Protein AF-A0A6P7ZW65-F1 (afdb_monomer)

Solvent-accessible surface area (backbone atoms only — not comparable to full-atom values): 20436 Å² total; per-residue (Å²): 135,86,79,82,81,79,52,67,65,55,48,27,69,74,35,83,58,34,38,74,46,79,40,79,46,73,38,92,88,74,75,49,75,44,83,46,79,42,34,23,35,68,86,75,72,41,84,48,83,91,75,96,72,72,63,60,74,48,54,60,62,76,51,64,71,73,56,64,74,59,41,75,77,44,86,80,69,74,84,70,70,77,78,60,57,50,77,42,80,48,49,22,87,58,23,39,65,54,50,45,54,40,24,74,45,68,18,17,37,34,31,53,42,56,47,35,81,44,57,66,59,35,49,51,45,47,55,44,16,62,75,54,74,28,51,60,34,70,44,62,37,65,70,40,24,69,67,49,43,53,49,43,52,41,60,70,38,97,59,64,22,52,61,59,46,39,38,43,37,39,45,31,32,11,72,49,77,55,69,77,52,38,74,48,37,71,27,48,40,60,66,50,45,27,55,56,48,39,45,48,28,60,59,70,73,40,75,66,50,39,34,31,38,26,48,70,43,42,88,48,68,74,43,41,74,68,77,40,42,37,35,38,39,42,40,35,33,32,85,86,61,25,37,36,40,38,43,38,29,39,81,35,92,65,38,40,40,51,33,42,38,43,35,23,81,62,36,72,52,72,47,70,54,87,56,96,81,75,75,85,84,92,70,97,69,75,76,94,66,66,46,37,46,64,69,76,37,45,65,8,48,50,44,44,52,52,48,48,55,38,27,64,67,70,74,46,75,57,89,62,46,72,62,60,53,53,35,23,52,52,53,27,49,43,37,48,51,7,40,76,69,71,42,72,38,55,59,80,78,49,84,69,78,75,74,79,85,69,80,81,80,126

Organism: NCBI:txid1415580

Mean predicted aligned error: 10.99 Å

Structure (mmCIF, N/CA/C/O backbone):
data_AF-A0A6P7ZW65-F1
#
_entry.id   AF-A0A6P7ZW65-F1
#
loop_
_atom_site.group_PDB
_atom_site.id
_atom_site.type_symbol
_atom_site.label_atom_id
_atom_site.label_alt_id
_atom_site.label_comp_id
_atom_site.label_asym_id
_atom_site.label_entity_id
_atom_site.label_seq_id
_atom_site.pdbx_PDB_ins_code
_atom_site.Cartn_x
_atom_site.Cartn_y
_atom_site.Cartn_z
_atom_site.occupancy
_atom_site.B_iso_or_equiv
_atom_site.auth_seq_id
_atom_site.auth_comp_id
_atom_site.auth_asym_id
_atom_site.auth_atom_id
_atom_site.pdbx_PDB_model_num
ATOM 1 N N . MET A 1 1 ? 11.661 13.055 34.107 1.00 33.34 1 MET A N 1
ATOM 2 C CA . MET A 1 1 ? 11.351 14.348 33.448 1.00 33.34 1 MET A CA 1
ATOM 3 C C . MET A 1 1 ? 9.975 14.267 32.800 1.00 33.34 1 MET A C 1
ATOM 5 O O . MET A 1 1 ? 9.772 13.428 31.933 1.00 33.34 1 MET A O 1
ATOM 9 N N . GLY A 1 2 ? 9.004 15.061 33.257 1.00 38.88 2 GLY A N 1
ATOM 10 C CA . GLY A 1 2 ? 7.642 15.023 32.715 1.00 38.88 2 GLY A CA 1
ATOM 11 C C . GLY A 1 2 ? 7.584 15.620 31.307 1.00 38.88 2 GLY A C 1
ATOM 12 O O . GLY A 1 2 ? 7.896 16.795 31.131 1.00 38.88 2 GLY A O 1
ATOM 13 N N . ARG A 1 3 ? 7.183 14.832 30.299 1.00 41.31 3 ARG A N 1
ATOM 14 C CA . ARG A 1 3 ? 6.909 15.351 28.948 1.00 41.31 3 ARG A CA 1
ATOM 15 C C . ARG A 1 3 ? 5.819 16.428 29.032 1.00 41.31 3 ARG A C 1
ATOM 17 O O . ARG A 1 3 ? 4.722 16.170 29.530 1.00 41.31 3 ARG A O 1
ATOM 24 N N . LYS A 1 4 ? 6.119 17.635 28.541 1.00 47.34 4 LYS A N 1
ATOM 25 C CA . LYS A 1 4 ? 5.161 18.744 28.410 1.00 47.34 4 LYS A CA 1
ATOM 26 C C . LYS A 1 4 ? 3.976 18.259 27.556 1.00 47.34 4 LYS A C 1
ATOM 28 O O . LYS A 1 4 ? 4.180 17.762 26.450 1.00 47.34 4 LYS A O 1
ATOM 33 N N . LYS A 1 5 ? 2.744 18.336 28.074 1.00 55.28 5 LYS A N 1
ATOM 34 C CA . LYS A 1 5 ? 1.538 17.944 27.320 1.00 55.28 5 LYS A CA 1
ATOM 35 C C . LYS A 1 5 ? 1.289 18.963 26.205 1.00 55.28 5 LYS A C 1
ATOM 37 O O . LYS A 1 5 ? 1.094 20.133 26.519 1.00 55.28 5 LYS A O 1
ATOM 42 N N . LYS A 1 6 ? 1.266 18.504 24.949 1.00 58.69 6 LYS A N 1
ATOM 43 C CA . LYS A 1 6 ? 0.924 19.324 23.776 1.00 58.69 6 LYS A CA 1
ATOM 44 C C . LYS A 1 6 ? -0.523 19.840 23.853 1.00 58.69 6 LYS A C 1
ATOM 46 O O . LYS A 1 6 ? -1.422 19.106 24.278 1.00 58.69 6 LYS A O 1
ATOM 51 N N . THR A 1 7 ? -0.735 21.101 23.482 1.00 70.75 7 THR A N 1
ATOM 52 C CA . THR A 1 7 ? -2.047 21.757 23.345 1.00 70.75 7 THR A CA 1
ATOM 53 C C . THR A 1 7 ? -2.737 21.363 22.029 1.00 70.75 7 THR A C 1
ATOM 55 O O . THR A 1 7 ? -2.111 20.773 21.153 1.00 70.75 7 THR A O 1
ATOM 58 N N . LEU A 1 8 ? -4.031 21.678 21.859 1.00 62.66 8 LEU A N 1
ATOM 59 C CA . LEU A 1 8 ? -4.714 21.472 20.568 1.00 62.66 8 LEU A CA 1
ATOM 60 C C . LEU A 1 8 ? -4.072 22.302 19.447 1.00 62.66 8 LEU A C 1
ATOM 62 O O . LEU A 1 8 ? -3.967 21.824 18.323 1.00 62.66 8 LEU A O 1
ATOM 66 N N . HIS A 1 9 ? -3.598 23.507 19.766 1.00 70.06 9 HIS A N 1
ATOM 67 C CA . HIS A 1 9 ? -2.878 24.356 18.823 1.00 70.06 9 HIS A CA 1
ATOM 68 C C . HIS A 1 9 ? -1.504 23.782 18.463 1.00 70.06 9 HIS A C 1
ATOM 70 O O . HIS A 1 9 ? -1.133 23.834 17.298 1.00 70.06 9 HIS A O 1
ATOM 76 N N . ASP A 1 10 ? -0.802 23.148 19.409 1.00 65.81 10 ASP A N 1
ATOM 77 C CA . ASP A 1 10 ? 0.462 22.453 19.119 1.00 65.81 10 ASP A CA 1
ATOM 78 C C . ASP A 1 10 ? 0.234 21.304 18.123 1.00 65.81 10 ASP A C 1
ATOM 80 O O . ASP A 1 10 ? 1.053 21.083 17.237 1.00 65.81 10 ASP A O 1
ATOM 84 N N . TYR A 1 11 ? -0.891 20.588 18.246 1.00 62.81 11 TYR A N 1
ATOM 85 C CA . TYR A 1 11 ? -1.276 19.545 17.293 1.00 62.81 11 TYR A CA 1
ATOM 86 C C . TYR A 1 11 ? -1.718 20.117 15.939 1.00 62.81 11 TYR A C 1
ATOM 88 O O . TYR A 1 11 ? -1.337 19.573 14.912 1.00 62.81 11 TYR A O 1
ATOM 96 N N . ALA A 1 12 ? -2.478 21.214 15.907 1.00 60.22 12 ALA A N 1
ATOM 97 C CA . ALA A 1 12 ? -2.849 21.878 14.652 1.00 60.22 12 ALA A CA 1
ATOM 98 C C . ALA A 1 12 ? -1.645 22.501 13.918 1.00 60.22 12 ALA A C 1
ATOM 100 O O . ALA A 1 12 ? -1.674 22.641 12.701 1.00 60.22 12 ALA A O 1
ATOM 101 N N . ALA A 1 13 ? -0.590 22.875 14.647 1.00 64.50 13 ALA A N 1
ATOM 102 C CA . ALA A 1 13 ? 0.662 23.356 1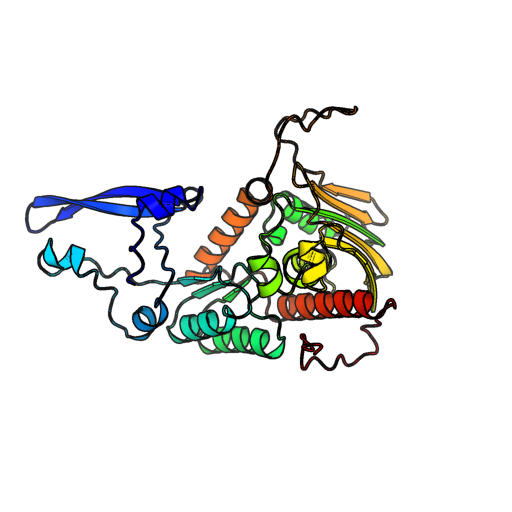4.068 1.00 64.50 13 ALA A CA 1
ATOM 103 C C . ALA A 1 13 ? 1.557 22.212 13.560 1.00 64.50 13 ALA A C 1
ATOM 105 O O . ALA A 1 13 ? 2.273 22.385 12.581 1.00 64.50 13 ALA A O 1
ATOM 106 N N . GLU A 1 14 ? 1.528 21.050 14.222 1.00 56.56 14 GLU A N 1
ATOM 107 C CA . GLU A 1 14 ? 2.299 19.859 13.832 1.00 56.56 14 GLU A CA 1
ATOM 108 C C . GLU A 1 14 ? 1.680 19.116 12.640 1.00 56.56 14 GLU A C 1
ATOM 110 O O . GLU A 1 14 ? 2.407 18.550 11.830 1.00 56.56 14 GLU A O 1
ATOM 115 N N . PHE A 1 15 ? 0.350 19.121 12.530 1.00 56.12 15 PHE A N 1
ATOM 116 C CA . PHE A 1 15 ? -0.391 18.431 11.479 1.00 56.12 15 PHE A CA 1
ATOM 117 C C . PHE A 1 15 ? -1.168 19.451 10.647 1.00 56.12 15 PHE A C 1
ATOM 119 O O . PHE A 1 15 ? -2.200 19.963 11.084 1.00 56.12 15 PHE A O 1
ATOM 126 N N . THR A 1 16 ? -0.686 19.729 9.434 1.00 60.16 16 THR A N 1
ATOM 127 C CA . THR A 1 16 ? -1.236 20.746 8.518 1.00 60.16 16 THR A CA 1
ATOM 128 C C . THR A 1 16 ? -2.714 20.537 8.189 1.00 60.16 16 THR A C 1
ATOM 130 O O . THR A 1 16 ? -3.432 21.517 7.976 1.00 60.16 16 THR A O 1
ATOM 133 N N . ASP A 1 17 ? -3.202 19.297 8.227 1.00 57.69 17 ASP A N 1
ATOM 134 C CA . ASP A 1 17 ? -4.605 18.942 7.983 1.00 57.69 17 ASP A CA 1
ATOM 135 C C . ASP A 1 17 ? -5.526 19.152 9.191 1.00 57.69 17 ASP A C 1
ATOM 137 O O . ASP A 1 17 ? -6.735 18.934 9.091 1.00 57.69 17 ASP A O 1
ATOM 141 N N . LEU A 1 18 ? -4.995 19.576 10.341 1.00 65.12 18 LEU A N 1
ATOM 142 C CA . LEU A 1 18 ? -5.766 19.794 11.560 1.00 65.12 18 LEU A CA 1
ATOM 143 C C . LEU A 1 18 ? -5.982 21.291 11.822 1.00 65.12 18 LEU A C 1
ATOM 145 O O . LEU A 1 18 ? -5.115 22.131 11.600 1.00 65.12 18 LEU A O 1
ATOM 149 N N . ALA A 1 19 ? -7.171 21.645 12.301 1.00 75.00 19 ALA A N 1
ATOM 150 C CA . ALA A 1 19 ? -7.536 22.999 12.707 1.00 75.00 19 ALA A CA 1
ATOM 151 C C . ALA A 1 19 ? -8.231 22.975 14.065 1.00 75.00 19 ALA A C 1
ATOM 153 O O . ALA A 1 19 ? -8.945 22.032 14.387 1.00 75.00 19 ALA A O 1
ATOM 154 N N . VAL A 1 20 ? -8.072 24.025 14.864 1.00 73.19 20 VAL A N 1
ATOM 155 C CA . VAL A 1 20 ? -8.864 24.194 16.088 1.00 73.19 20 VAL A CA 1
ATOM 156 C C . VAL A 1 20 ? -10.118 24.990 15.733 1.00 73.19 20 VAL A C 1
ATOM 158 O O . VAL A 1 20 ? -10.006 26.138 15.311 1.00 73.19 20 VAL A O 1
ATOM 161 N N . LYS A 1 21 ? -11.310 24.402 15.901 1.00 75.56 21 LYS A N 1
ATOM 162 C CA . LYS A 1 21 ? -12.584 25.138 15.830 1.00 75.56 21 LYS A CA 1
ATOM 163 C C . LYS A 1 21 ? -13.101 25.402 17.245 1.00 75.56 21 LYS A C 1
ATOM 165 O O . LYS A 1 21 ? -13.001 24.549 18.131 1.00 75.56 21 LYS A O 1
ATOM 170 N N . ARG A 1 22 ? -13.655 26.599 17.443 1.00 73.81 22 ARG A N 1
ATOM 171 C CA . ARG A 1 22 ? -14.338 27.019 18.671 1.00 73.81 22 ARG A CA 1
ATOM 172 C C . ARG A 1 22 ? -15.831 26.776 18.521 1.00 73.81 22 ARG A C 1
ATOM 174 O O . ARG A 1 22 ? -16.428 27.220 17.546 1.00 73.81 22 ARG A O 1
ATOM 181 N N . HIS A 1 23 ? -16.418 26.098 19.495 1.00 67.50 23 HIS A N 1
ATOM 182 C CA . HIS A 1 23 ? -17.858 25.899 19.592 1.00 67.50 23 HIS A CA 1
ATOM 183 C C . HIS A 1 23 ? -18.397 26.688 20.766 1.00 67.50 23 HIS A C 1
ATOM 185 O O . HIS A 1 23 ? -17.859 26.583 21.868 1.00 67.50 23 HIS A O 1
ATOM 191 N N . LEU A 1 24 ? -19.468 27.434 20.520 1.00 68.69 24 LEU A N 1
ATOM 192 C CA . LEU A 1 24 ? -20.301 28.000 21.567 1.00 68.69 24 LEU A CA 1
ATOM 193 C C . LEU A 1 24 ? -21.307 26.926 21.971 1.00 68.69 24 LEU A C 1
ATOM 195 O O . LEU A 1 24 ? -22.054 26.421 21.134 1.00 68.69 24 LEU A O 1
ATOM 199 N N . ILE A 1 25 ? -21.265 26.524 23.235 1.00 63.16 25 ILE A N 1
ATOM 200 C CA . ILE A 1 25 ? -22.231 25.601 23.819 1.00 63.16 25 ILE A CA 1
ATOM 201 C C . ILE A 1 25 ? -23.113 26.424 24.749 1.00 63.16 25 ILE A C 1
ATOM 203 O O . ILE A 1 25 ? -22.635 26.929 25.764 1.00 63.16 25 ILE A O 1
ATOM 207 N N . GLU A 1 26 ? -24.385 26.562 24.382 1.00 59.53 26 GLU A N 1
ATOM 208 C CA . GLU A 1 26 ? -25.413 27.149 25.240 1.00 59.53 26 GLU A CA 1
ATOM 209 C C . GLU A 1 26 ? -25.919 26.101 26.231 1.00 59.53 26 GLU A C 1
ATOM 211 O O . GLU A 1 26 ? -26.408 25.027 25.855 1.00 59.53 26 GLU A O 1
ATOM 216 N N . HIS A 1 27 ? -25.801 26.411 27.519 1.00 57.12 27 HIS A N 1
ATOM 217 C CA . HIS A 1 27 ? -26.286 25.549 28.589 1.00 57.12 27 HIS A CA 1
ATOM 218 C C . HIS A 1 27 ? -27.766 25.831 28.819 1.00 57.12 27 HIS A C 1
ATOM 220 O O . HIS A 1 27 ? -28.128 26.825 29.443 1.00 57.12 27 HIS A O 1
ATOM 226 N N . LYS A 1 28 ? -28.632 24.934 28.329 1.00 47.62 28 LYS A N 1
ATOM 227 C CA . LYS A 1 28 ? -30.102 25.065 28.405 1.00 47.62 28 LYS A CA 1
ATOM 228 C C . LYS A 1 28 ? -30.659 25.318 29.815 1.00 47.62 28 LYS A C 1
ATOM 230 O O . LYS A 1 28 ? -31.771 25.813 29.927 1.00 47.62 28 LYS A O 1
ATOM 235 N N . GLU A 1 29 ? -29.920 24.961 30.865 1.00 49.31 29 GLU A N 1
ATOM 236 C CA . GLU A 1 29 ? -30.354 25.097 32.263 1.00 49.31 29 GLU A CA 1
ATOM 237 C C . GLU A 1 29 ? -29.864 26.389 32.943 1.00 49.31 29 GLU A C 1
ATOM 239 O O . GLU A 1 29 ? -30.518 26.852 33.871 1.00 49.31 29 GLU A O 1
ATOM 244 N N . SER A 1 30 ? -28.751 26.991 32.497 1.00 59.97 30 SER A N 1
ATOM 245 C CA . SER A 1 30 ? -28.179 28.207 33.112 1.00 59.97 30 SER A CA 1
ATOM 246 C C . SER A 1 30 ? -28.214 29.444 32.212 1.00 59.97 30 SER A C 1
ATOM 248 O O . SER A 1 30 ? -27.972 30.546 32.693 1.00 59.97 30 SER A O 1
ATOM 250 N N . GLY A 1 31 ? -28.479 29.285 30.911 1.00 60.06 31 GLY A N 1
ATOM 251 C CA . GLY A 1 31 ? -28.389 30.367 29.924 1.00 60.06 31 GLY A CA 1
ATOM 252 C C . GLY A 1 31 ? -26.955 30.839 29.645 1.00 60.06 31 GLY A C 1
ATOM 253 O O . GLY A 1 31 ? -26.748 31.718 28.812 1.00 60.06 31 GLY A O 1
ATOM 254 N N . GLU A 1 32 ? -25.949 30.260 30.307 1.00 56.44 32 GLU A N 1
ATOM 255 C CA . GLU A 1 32 ? -24.547 30.592 30.073 1.00 56.44 32 GLU A CA 1
ATOM 256 C C . GLU A 1 32 ? -24.051 29.975 28.765 1.00 56.44 32 GLU A C 1
ATOM 258 O O . GLU A 1 32 ? -24.420 28.861 28.384 1.00 56.44 32 GLU A O 1
ATOM 263 N N . THR A 1 33 ? -23.166 30.697 28.082 1.00 54.78 33 THR A N 1
ATOM 264 C CA . THR A 1 33 ? -22.505 30.223 26.865 1.00 54.78 33 THR A CA 1
ATOM 265 C C . THR A 1 33 ? -21.046 29.927 27.175 1.00 54.78 33 THR A C 1
ATOM 267 O O . THR A 1 33 ? -20.333 30.796 27.676 1.00 54.78 33 THR A O 1
ATOM 270 N N . SER A 1 34 ? -20.572 28.719 26.864 1.00 56.84 34 SER A N 1
ATOM 271 C CA . SER A 1 34 ? -19.158 28.373 27.022 1.00 56.84 34 SER A CA 1
ATOM 272 C C . SER A 1 34 ? -18.473 28.066 25.699 1.00 56.84 34 SER A C 1
ATOM 274 O O . SER A 1 34 ? -19.073 27.530 24.769 1.00 56.84 34 SER A O 1
ATOM 276 N N . VAL A 1 35 ? -17.189 28.423 25.611 1.00 64.19 35 VAL A N 1
ATOM 277 C CA . VAL A 1 35 ? -16.361 28.164 24.430 1.00 64.19 35 VAL A CA 1
ATOM 278 C C . VAL A 1 35 ? -15.599 26.860 24.630 1.00 64.19 35 VAL A C 1
ATOM 280 O O . VAL A 1 35 ? -14.774 26.741 25.537 1.00 64.19 35 VAL A O 1
ATOM 283 N N . VAL A 1 36 ? -15.843 25.883 23.759 1.00 65.00 36 VAL A N 1
ATOM 284 C CA . VAL A 1 36 ? -15.085 24.630 23.710 1.00 65.00 36 VAL A CA 1
ATOM 285 C C . VAL A 1 36 ? -14.291 24.568 22.416 1.00 65.00 36 VAL A C 1
ATOM 287 O O . VAL A 1 36 ? -14.843 24.604 21.320 1.00 65.00 36 VAL A O 1
ATOM 290 N N . GLU A 1 37 ? -12.977 24.429 22.545 1.00 63.94 37 GLU A N 1
ATOM 291 C CA . GLU A 1 37 ? -12.088 24.176 21.417 1.00 63.94 37 GLU A CA 1
ATOM 292 C C . GLU A 1 37 ? -12.009 22.679 21.126 1.00 63.94 37 GLU A C 1
ATOM 294 O O . GLU A 1 37 ? -11.807 21.850 22.020 1.00 63.94 37 GLU A O 1
ATOM 299 N N . THR A 1 38 ? -12.178 22.326 19.858 1.00 63.84 38 THR A N 1
ATOM 300 C CA . THR A 1 38 ? -12.042 20.958 19.365 1.00 63.84 38 THR A CA 1
ATOM 301 C C . THR A 1 38 ? -11.136 20.969 18.143 1.00 63.84 38 THR A C 1
ATOM 303 O O . THR A 1 38 ? -11.173 21.898 17.338 1.00 63.84 38 THR A O 1
ATOM 306 N N . LEU A 1 39 ? -10.270 19.963 18.034 1.00 67.38 39 LEU A N 1
ATOM 307 C CA . LEU A 1 39 ? -9.456 19.769 16.841 1.00 67.38 39 LEU A CA 1
ATOM 308 C C . LEU A 1 39 ? -10.355 19.204 15.743 1.00 67.38 39 LEU A C 1
ATOM 310 O O . LEU A 1 39 ? -11.180 18.349 16.032 1.00 67.38 39 LEU A O 1
ATOM 314 N N . TYR A 1 40 ? -10.186 19.634 14.509 1.00 67.50 40 TYR A N 1
ATOM 315 C CA . TYR A 1 40 ? -10.925 19.167 13.347 1.00 67.50 40 TYR A CA 1
ATOM 316 C C . TYR A 1 40 ? -9.955 18.781 12.255 1.00 67.50 40 TYR A C 1
ATOM 318 O O . TYR A 1 40 ? -8.975 19.488 12.044 1.00 67.50 40 TYR A O 1
ATOM 326 N N . CYS A 1 41 ? -10.261 17.720 11.520 1.00 61.97 41 CYS A N 1
ATOM 327 C CA . CYS A 1 41 ? -9.649 17.533 10.212 1.00 61.97 41 CYS A CA 1
ATOM 328 C C . CYS A 1 41 ? -10.277 18.535 9.235 1.00 61.97 41 CYS A C 1
ATOM 330 O O . CYS A 1 41 ? -11.498 18.554 9.060 1.00 61.97 41 CYS A O 1
ATOM 332 N N . LYS A 1 42 ? -9.448 19.383 8.619 1.00 66.06 42 LYS A N 1
ATOM 333 C CA . LYS A 1 42 ? -9.859 20.413 7.654 1.00 66.06 42 LYS A CA 1
ATOM 334 C C . LYS A 1 42 ? -10.596 19.803 6.461 1.00 66.06 42 LYS A C 1
ATOM 336 O O . LYS A 1 42 ? -11.584 20.365 6.010 1.00 66.06 42 LYS A O 1
ATOM 341 N N . SER A 1 43 ? -10.157 18.632 6.006 1.00 50.78 43 SER A N 1
ATOM 342 C CA . SER A 1 43 ? -10.654 17.991 4.783 1.00 50.78 43 SER A CA 1
ATOM 343 C C . SER A 1 43 ? -12.025 17.330 4.931 1.00 50.78 43 SER A C 1
ATOM 345 O O . SER A 1 43 ? -12.738 17.171 3.943 1.00 50.78 43 SER A O 1
ATOM 347 N N . CYS A 1 44 ? -12.400 16.899 6.137 1.00 50.19 44 CYS A N 1
ATOM 348 C CA . CYS A 1 44 ? -13.664 16.188 6.371 1.00 50.19 44 CYS A CA 1
ATOM 349 C C . CYS A 1 44 ? -14.573 16.860 7.406 1.00 50.19 44 CYS A C 1
ATOM 351 O O . CYS A 1 44 ? -15.658 16.352 7.672 1.00 50.19 44 CYS A O 1
ATOM 353 N N . GLU A 1 45 ? -14.127 17.972 7.994 1.00 63.94 45 GLU A N 1
ATOM 354 C CA . GLU A 1 45 ? -14.837 18.746 9.013 1.00 63.94 45 GLU A CA 1
ATOM 355 C C . GLU A 1 45 ? -15.299 17.941 10.233 1.00 63.94 45 GLU A C 1
ATOM 357 O O . GLU A 1 45 ? -16.255 18.313 10.915 1.00 63.94 45 GLU A O 1
ATOM 362 N N . LEU A 1 46 ? -14.588 16.863 10.566 1.00 62.03 46 LEU A N 1
ATOM 363 C CA . LEU A 1 46 ? -14.914 16.045 11.728 1.00 62.03 46 LEU A CA 1
ATOM 364 C C . LEU A 1 46 ? -14.035 16.353 12.936 1.00 62.03 46 LEU A C 1
ATOM 366 O O . LEU A 1 46 ? -12.828 16.564 12.776 1.00 62.03 46 LEU A O 1
ATOM 370 N N . PRO A 1 47 ? -14.618 16.321 14.148 1.00 61.69 47 PRO A N 1
ATOM 371 C CA . PRO A 1 47 ? -13.873 16.523 15.374 1.00 61.69 47 PRO A CA 1
ATOM 372 C C . PRO A 1 47 ? -12.907 15.354 15.606 1.00 61.69 47 PRO A C 1
ATOM 374 O O . PRO A 1 47 ? -13.296 14.186 15.603 1.00 61.69 47 PRO A O 1
ATOM 377 N N . MET A 1 48 ? -11.642 15.673 15.850 1.00 61.31 48 MET A N 1
ATOM 378 C CA . MET A 1 48 ? -10.550 14.743 16.104 1.00 61.31 48 MET A CA 1
ATOM 379 C C . MET A 1 48 ? -9.929 14.976 17.485 1.00 61.31 48 MET A C 1
ATOM 381 O O . MET A 1 48 ? -9.989 16.059 18.070 1.00 61.31 48 MET A O 1
ATOM 385 N N . ARG A 1 49 ? -9.282 13.942 18.025 1.00 62.56 49 ARG A N 1
ATOM 386 C CA . ARG A 1 49 ? -8.394 14.064 19.186 1.00 62.56 49 ARG A CA 1
ATOM 387 C C . ARG A 1 49 ? -7.122 13.275 18.932 1.00 62.56 49 ARG A C 1
ATOM 389 O O . ARG A 1 49 ? -7.183 12.065 18.761 1.00 62.56 49 ARG A O 1
ATOM 396 N N . VAL A 1 50 ? -5.982 13.960 18.980 1.00 57.62 50 VAL A N 1
ATOM 397 C CA . VAL A 1 50 ? -4.654 13.347 18.862 1.00 57.62 50 VAL A CA 1
ATOM 398 C C . VAL A 1 50 ? -4.141 12.988 20.258 1.00 57.62 50 VAL A C 1
ATOM 400 O O . VAL A 1 50 ? -4.186 13.799 21.187 1.00 57.62 50 VAL A O 1
ATOM 403 N N . ARG A 1 51 ? -3.670 11.753 20.434 1.00 60.25 51 ARG A N 1
ATOM 404 C CA . ARG A 1 51 ? -3.100 11.236 21.686 1.00 60.25 51 ARG A CA 1
ATOM 405 C C . ARG A 1 51 ? -1.875 10.394 21.338 1.00 60.25 51 ARG A C 1
ATOM 407 O O . ARG A 1 51 ? -1.985 9.504 20.510 1.00 60.25 51 ARG A O 1
ATOM 414 N N . ARG A 1 52 ? -0.733 10.672 21.980 1.00 52.38 52 ARG A N 1
ATOM 415 C CA . ARG A 1 52 ? 0.487 9.854 21.844 1.00 52.38 52 ARG A CA 1
ATOM 416 C C . ARG A 1 52 ? 0.513 8.647 22.798 1.00 52.38 52 ARG A C 1
ATOM 418 O O . ARG A 1 52 ? 1.091 7.636 22.436 1.00 52.38 52 ARG A O 1
ATOM 425 N N . ASP A 1 53 ? -0.171 8.717 23.953 1.00 44.22 53 ASP A N 1
ATOM 426 C CA . ASP A 1 53 ? -0.094 7.681 24.999 1.00 44.22 53 ASP A CA 1
ATOM 427 C C . ASP A 1 53 ? -1.486 7.348 25.612 1.00 44.22 53 ASP A C 1
ATOM 429 O O . ASP A 1 53 ? -2.294 8.253 25.855 1.00 44.22 53 ASP A O 1
ATOM 433 N N . ARG A 1 54 ? -1.727 6.060 25.934 1.00 49.09 54 ARG A N 1
ATOM 434 C CA . ARG A 1 54 ? -2.825 5.505 26.777 1.00 49.09 54 ARG A CA 1
ATOM 435 C C . ARG A 1 54 ? -4.277 5.659 26.292 1.00 49.09 54 ARG A C 1
ATOM 437 O O . ARG A 1 54 ? -5.199 5.815 27.101 1.00 49.09 54 ARG A O 1
ATOM 444 N N . ILE A 1 55 ? -4.509 5.585 24.983 1.00 53.25 55 ILE A N 1
ATOM 445 C CA . ILE A 1 55 ? -5.871 5.556 24.420 1.00 53.25 55 ILE A CA 1
ATOM 446 C C . ILE A 1 55 ? -6.647 4.323 24.928 1.00 53.25 55 ILE A C 1
ATOM 448 O O . ILE A 1 55 ? -7.804 4.445 25.322 1.00 53.25 55 ILE A O 1
ATOM 452 N N . LEU A 1 56 ? -5.996 3.162 25.000 1.00 45.84 56 LEU A N 1
ATOM 453 C CA . LEU A 1 56 ? -6.652 1.865 25.199 1.00 45.84 56 LEU A CA 1
ATOM 454 C C . LEU A 1 56 ? -7.148 1.644 26.641 1.00 45.84 56 LEU A C 1
ATOM 456 O O . LEU A 1 56 ? -8.294 1.239 26.819 1.00 45.84 56 LEU A O 1
ATOM 460 N N . GLU A 1 57 ? -6.389 2.076 27.663 1.00 45.31 57 GLU A N 1
ATOM 461 C CA . GLU A 1 57 ? -6.857 2.128 29.069 1.00 45.31 57 GLU A CA 1
ATOM 462 C C . GLU A 1 57 ? -8.173 2.924 29.211 1.00 45.31 57 GLU A C 1
ATOM 464 O O . GLU A 1 57 ? -9.025 2.613 30.046 1.00 45.31 57 GLU A O 1
ATOM 469 N N . HIS A 1 58 ? -8.363 3.957 28.382 1.00 48.31 58 HIS A N 1
ATOM 470 C CA . HIS A 1 58 ? -9.571 4.781 28.393 1.00 48.31 58 HIS A CA 1
ATOM 471 C C . HIS A 1 58 ? -10.705 4.173 27.556 1.00 48.31 58 HIS A C 1
ATOM 473 O O . HIS A 1 58 ? -11.860 4.274 27.967 1.00 48.31 58 HIS A O 1
ATOM 479 N N . LEU A 1 59 ? -10.399 3.534 26.419 1.00 45.62 59 LEU A N 1
ATOM 480 C CA . LEU A 1 59 ? -11.398 2.925 25.532 1.00 45.62 59 LEU A CA 1
ATOM 481 C C . LEU A 1 59 ? -11.999 1.628 26.098 1.00 45.62 59 LEU A C 1
ATOM 483 O O . LEU A 1 59 ? -13.207 1.439 25.974 1.00 45.62 59 LEU A O 1
ATOM 487 N N . ALA A 1 60 ? -11.193 0.781 26.749 1.00 39.03 60 ALA A N 1
ATOM 488 C CA . ALA A 1 60 ? -11.621 -0.515 27.289 1.00 39.03 60 ALA A CA 1
ATOM 489 C C . ALA A 1 60 ? -12.446 -0.402 28.584 1.00 39.03 60 ALA A C 1
ATOM 491 O O . ALA A 1 60 ? -13.247 -1.272 28.907 1.00 39.03 60 ALA A O 1
ATOM 492 N N . SER A 1 61 ? -12.286 0.686 29.343 1.00 42.47 61 SER A N 1
ATOM 493 C CA . SER A 1 61 ? -12.867 0.793 30.688 1.00 42.47 61 SER A CA 1
ATOM 494 C C . SER A 1 61 ? -14.391 0.983 30.738 1.00 42.47 61 SER A C 1
ATOM 496 O O . SER A 1 61 ? -14.941 1.073 31.836 1.00 42.47 61 SER A O 1
ATOM 498 N N . GLY A 1 62 ? -15.079 1.179 29.602 1.00 39.72 62 GLY A N 1
ATOM 499 C CA . GLY A 1 62 ? -16.490 1.607 29.571 1.00 39.72 62 GLY A CA 1
ATOM 500 C C . GLY A 1 62 ? -16.747 2.962 30.260 1.00 39.72 62 GLY A C 1
ATOM 501 O O . GLY A 1 62 ? -17.852 3.511 30.214 1.00 39.72 62 GLY A O 1
ATOM 502 N N . ARG A 1 63 ? -15.717 3.567 30.871 1.00 36.75 63 ARG A N 1
ATOM 503 C CA . ARG A 1 63 ? -15.719 4.920 31.407 1.00 36.75 63 ARG A CA 1
ATOM 504 C C . ARG A 1 63 ? -15.552 5.838 30.210 1.00 36.75 63 ARG A C 1
ATOM 506 O O . ARG A 1 63 ? -14.467 6.329 29.924 1.00 36.75 63 ARG A O 1
ATOM 513 N N . HIS A 1 64 ? -16.655 6.054 29.501 1.00 38.78 64 HIS A N 1
ATOM 514 C CA . HIS A 1 64 ? -17.149 7.398 29.248 1.00 38.78 64 H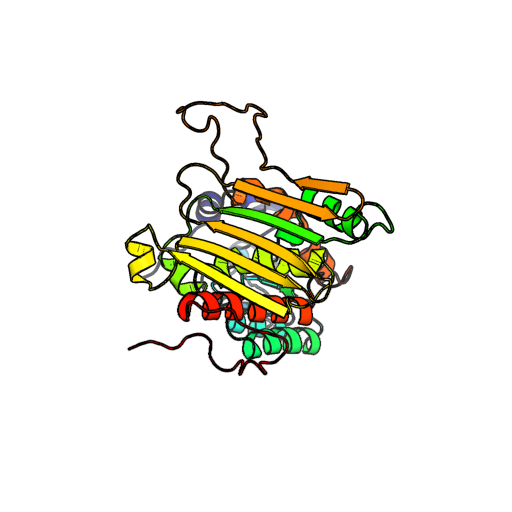IS A CA 1
ATOM 515 C C . HIS A 1 64 ? -16.058 8.457 29.412 1.00 38.78 64 HIS A C 1
ATOM 517 O O . HIS A 1 64 ? -15.709 8.791 30.546 1.00 38.78 64 HIS A O 1
ATOM 523 N N . TYR A 1 65 ? -15.482 8.921 28.301 1.00 38.59 65 TYR A N 1
ATOM 524 C CA . TYR A 1 65 ? -14.351 9.845 28.304 1.00 38.59 65 TYR A CA 1
ATOM 525 C C . TYR A 1 65 ? -14.708 11.116 29.102 1.00 38.59 65 TYR A C 1
ATOM 527 O O . TYR A 1 65 ? -15.294 12.068 28.592 1.00 38.59 65 TYR A O 1
ATOM 535 N N . ARG A 1 66 ? -14.382 11.116 30.400 1.00 39.31 66 ARG A N 1
ATOM 536 C CA . ARG A 1 66 ? -14.666 12.194 31.352 1.00 39.31 66 ARG A CA 1
ATOM 537 C C . ARG A 1 66 ? -13.509 13.179 31.298 1.00 39.31 66 ARG A C 1
ATOM 539 O O . ARG A 1 66 ? -12.492 13.005 31.968 1.00 39.31 66 ARG A O 1
ATOM 546 N N . ASN A 1 67 ? -13.647 14.236 30.504 1.00 37.53 67 ASN A N 1
ATOM 547 C CA . ASN A 1 67 ? -12.694 15.340 30.541 1.00 37.53 67 ASN A CA 1
ATOM 548 C C . ASN A 1 67 ? -12.827 16.088 31.883 1.00 37.53 67 ASN A C 1
ATOM 550 O O . ASN A 1 67 ? -13.627 17.010 32.009 1.00 37.53 67 ASN A O 1
ATOM 554 N N . ARG A 1 68 ? -12.034 15.709 32.896 1.00 37.03 68 ARG A N 1
ATOM 555 C CA . ARG A 1 68 ? -12.053 16.339 34.234 1.00 37.03 68 ARG A CA 1
ATOM 556 C C . ARG A 1 68 ? -11.828 17.860 34.212 1.00 37.03 68 ARG A C 1
ATOM 558 O O . ARG A 1 68 ? -12.252 18.519 35.153 1.00 37.03 68 ARG A O 1
ATOM 565 N N . ARG A 1 69 ? -11.197 18.424 33.169 1.00 38.03 69 ARG A N 1
ATOM 566 C CA . ARG A 1 69 ? -11.035 19.885 33.021 1.00 38.03 69 ARG A CA 1
ATOM 567 C C . ARG A 1 69 ? -12.300 20.587 32.516 1.00 38.03 69 ARG A C 1
ATOM 569 O O . ARG A 1 69 ? -12.513 21.718 32.916 1.00 38.03 69 ARG A O 1
ATOM 576 N N . LEU A 1 70 ? -13.136 19.920 31.715 1.00 37.53 70 LEU A N 1
ATOM 577 C CA . LEU A 1 70 ? -14.468 20.429 31.345 1.00 37.53 70 LEU A CA 1
ATOM 578 C C . LEU A 1 70 ? -15.479 20.214 32.480 1.00 37.53 70 LEU A C 1
ATOM 580 O O . LEU A 1 70 ? -16.296 21.079 32.742 1.00 37.53 70 LEU A O 1
ATOM 584 N N . ILE A 1 71 ? -15.373 19.103 33.217 1.00 38.25 71 ILE A N 1
ATOM 585 C CA . ILE A 1 71 ? -16.263 18.795 34.351 1.00 38.25 71 ILE A CA 1
ATOM 586 C C . ILE A 1 71 ? -16.061 19.773 35.516 1.00 38.25 71 ILE A C 1
ATOM 588 O O . ILE A 1 71 ? -17.034 20.173 36.144 1.00 38.25 71 ILE A O 1
ATOM 592 N N . LYS A 1 72 ? -14.812 20.175 35.803 1.00 38.81 72 LYS A N 1
ATOM 593 C CA . LYS A 1 72 ? -14.521 21.141 36.875 1.00 38.81 72 LYS A CA 1
ATOM 594 C C . LYS A 1 72 ? -15.029 22.558 36.585 1.00 38.81 72 LYS A C 1
ATOM 596 O O . LYS A 1 72 ? -15.174 23.314 37.533 1.00 38.81 72 LYS A O 1
ATOM 601 N N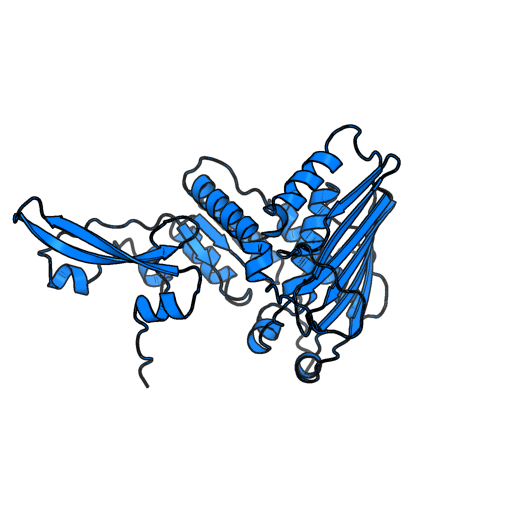 . SER A 1 73 ? -15.292 22.904 35.325 1.00 41.28 73 SER A N 1
ATOM 602 C CA . SER A 1 73 ? -15.866 24.198 34.940 1.00 41.28 73 SER A CA 1
ATOM 603 C C . SER A 1 73 ? -17.366 24.148 34.620 1.00 41.28 73 SER A C 1
ATOM 605 O O . SER A 1 73 ? -17.958 25.205 34.484 1.00 41.28 73 SER A O 1
ATOM 607 N N . HIS A 1 74 ? -17.984 22.961 34.502 1.00 39.62 74 HIS A N 1
ATOM 608 C CA . HIS A 1 74 ? -19.348 22.803 33.962 1.00 39.62 74 HIS A CA 1
ATOM 609 C C . HIS A 1 74 ? -20.204 21.770 34.709 1.00 39.62 74 HIS A C 1
ATOM 611 O O . HIS A 1 74 ? -20.736 20.853 34.084 1.00 39.62 74 HIS A O 1
ATOM 617 N N . GLY A 1 75 ? -20.315 21.871 36.038 1.00 38.88 75 GLY A N 1
ATOM 618 C CA . GLY A 1 75 ? -21.443 21.286 36.785 1.00 38.88 75 GLY A CA 1
ATOM 619 C C . GLY A 1 75 ? -21.941 19.910 36.306 1.00 38.88 75 GLY A C 1
ATOM 620 O O . GLY A 1 75 ? -23.103 19.744 35.966 1.00 38.88 75 GLY A O 1
ATOM 621 N N . GLY A 1 76 ? -21.061 18.910 36.223 1.00 37.72 76 GLY A N 1
ATOM 622 C CA . GLY A 1 76 ? -21.461 17.499 36.196 1.00 37.72 76 GLY A CA 1
ATOM 623 C C . GLY A 1 76 ? -22.078 16.887 34.925 1.00 37.72 76 GLY A C 1
ATOM 624 O O . GLY A 1 76 ? -22.210 15.663 34.915 1.00 37.72 76 GLY A O 1
ATOM 625 N N . ARG A 1 77 ? -22.408 17.609 33.842 1.00 46.28 77 ARG A N 1
ATOM 626 C CA . ARG A 1 77 ? -23.036 16.977 32.651 1.00 46.28 77 ARG A CA 1
ATOM 627 C C . ARG A 1 77 ? -22.513 17.503 31.308 1.00 46.28 77 ARG A C 1
ATOM 629 O O . ARG A 1 77 ? -23.154 18.288 30.627 1.00 46.28 77 ARG A O 1
ATOM 636 N N . THR A 1 78 ? -21.355 17.002 30.875 1.00 42.06 78 THR A N 1
ATOM 637 C CA . THR A 1 78 ? -20.923 17.095 29.464 1.00 42.06 78 THR A CA 1
ATOM 638 C C . THR A 1 78 ? -21.503 15.906 28.684 1.00 42.06 78 THR A C 1
ATOM 640 O O . THR A 1 7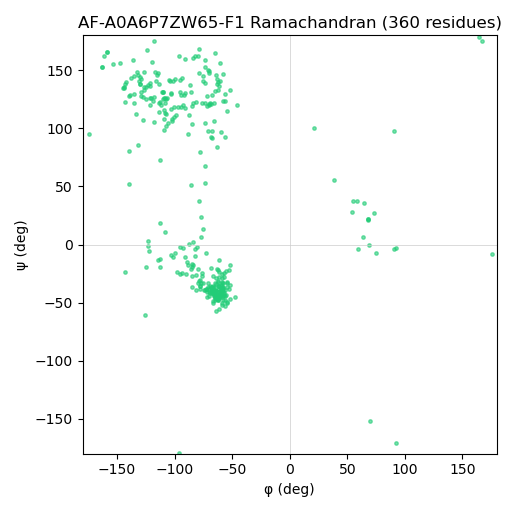8 ? -21.434 14.790 29.213 1.00 42.06 78 THR A O 1
ATOM 643 N N . PRO A 1 79 ? -22.029 16.069 27.450 1.00 40.09 79 PRO A N 1
ATOM 644 C CA . PRO A 1 79 ? -22.450 14.934 26.639 1.00 40.09 79 PRO A CA 1
ATOM 645 C C . PRO A 1 79 ? -21.280 13.972 26.459 1.00 40.09 79 PRO A C 1
ATOM 647 O O . PRO A 1 79 ? -20.149 14.348 26.134 1.00 40.09 79 PRO A O 1
ATOM 650 N N . LEU A 1 80 ? -21.561 12.709 26.734 1.00 43.69 80 LEU A N 1
ATOM 651 C CA . LEU A 1 80 ? -20.610 11.630 26.614 1.00 43.69 80 LEU A CA 1
ATOM 652 C C . LEU A 1 80 ? -20.345 11.374 25.135 1.00 43.69 80 LEU A C 1
ATOM 654 O O . LEU A 1 80 ? -21.112 10.694 24.464 1.00 43.69 80 LEU A O 1
ATOM 658 N N . LEU A 1 81 ? -19.256 11.943 24.621 1.00 49.88 81 LEU A N 1
ATOM 659 C CA . LEU A 1 81 ? -18.781 11.640 23.276 1.00 49.88 81 LEU A CA 1
ATOM 660 C C . LEU A 1 81 ? -18.295 10.185 23.253 1.00 49.88 81 LEU A C 1
ATOM 662 O O . LEU A 1 81 ? -17.184 9.874 23.690 1.00 49.88 81 LEU A O 1
ATOM 666 N N . LEU A 1 82 ? -19.165 9.292 22.787 1.00 66.19 82 LEU A N 1
ATOM 667 C CA . LEU A 1 82 ? -18.838 7.903 22.501 1.00 66.19 82 LEU A CA 1
ATOM 668 C C . LEU A 1 82 ? -17.938 7.864 21.264 1.00 66.19 82 LEU A C 1
ATOM 670 O O . LEU A 1 82 ? -18.309 8.328 20.190 1.00 66.19 82 LEU A O 1
ATOM 674 N N . VAL A 1 83 ? -16.732 7.324 21.425 1.00 75.31 83 VAL A N 1
ATOM 675 C CA . VAL A 1 83 ? -15.823 7.071 20.302 1.00 75.31 83 VAL A CA 1
ATOM 676 C C . VAL A 1 83 ? -16.322 5.832 19.562 1.00 75.31 83 VAL A C 1
ATOM 678 O O . VAL A 1 83 ? -16.428 4.767 20.179 1.00 75.31 83 VAL A O 1
ATOM 681 N N . SER A 1 84 ? -16.624 5.975 18.269 1.00 82.62 84 SER A N 1
ATOM 682 C CA . SER A 1 84 ? -17.094 4.877 17.405 1.00 82.62 84 SER A CA 1
ATOM 683 C C . SER A 1 84 ? -15.966 4.179 16.643 1.00 82.62 84 SER A C 1
ATOM 685 O O . SER A 1 84 ? -16.097 3.008 16.296 1.00 82.62 84 SER A O 1
ATOM 687 N N . GLY A 1 85 ? -14.850 4.871 16.411 1.00 88.56 85 GLY A N 1
ATOM 688 C CA . GLY A 1 85 ? -13.695 4.303 15.729 1.00 88.56 85 GLY A CA 1
ATOM 689 C C . GLY A 1 85 ? -12.397 5.048 16.016 1.00 88.56 85 GLY A C 1
ATOM 690 O O . GLY A 1 85 ? -12.415 6.155 16.561 1.00 88.56 85 GLY A O 1
ATOM 691 N N . VAL A 1 86 ? -11.280 4.416 15.671 1.00 87.06 86 VAL A N 1
ATOM 692 C CA . VAL A 1 86 ? -9.919 4.927 15.859 1.00 87.06 86 VAL A CA 1
ATOM 693 C C . VAL A 1 86 ? -9.146 4.895 14.545 1.00 87.06 86 VAL A C 1
ATOM 695 O O . VAL A 1 86 ? -9.371 4.023 13.710 1.00 87.06 86 VAL A O 1
ATOM 698 N N . VAL A 1 87 ? -8.231 5.848 14.381 1.00 89.56 87 VAL A N 1
ATOM 699 C CA . VAL A 1 87 ? -7.245 5.851 13.295 1.00 89.56 87 VAL A CA 1
ATOM 700 C C . VAL A 1 87 ? -5.882 5.573 13.909 1.00 89.56 87 VAL A C 1
ATOM 702 O O . VAL A 1 87 ? -5.483 6.261 14.852 1.00 89.56 87 VAL A O 1
ATOM 705 N N . ILE A 1 88 ? -5.195 4.559 13.400 1.00 86.75 88 ILE A N 1
ATOM 706 C CA . ILE A 1 88 ? -3.892 4.108 13.872 1.00 86.75 88 ILE A CA 1
ATOM 707 C C . ILE A 1 88 ? -2.861 4.490 12.814 1.00 86.75 88 ILE A C 1
ATOM 709 O O . ILE A 1 88 ? -2.870 3.964 11.706 1.00 86.75 88 ILE A O 1
ATOM 713 N N . CYS A 1 89 ? -1.981 5.419 13.181 1.00 84.50 89 CYS A N 1
ATOM 714 C CA . CYS A 1 89 ? -0.843 5.874 12.371 1.00 84.50 89 CYS A CA 1
ATOM 715 C C . CYS A 1 89 ? 0.493 5.466 13.018 1.00 84.50 89 CYS A C 1
ATOM 717 O O . CYS A 1 89 ? 1.529 6.082 12.775 1.00 84.50 89 CYS A O 1
ATOM 719 N N . SER A 1 90 ? 0.449 4.492 13.931 1.00 82.12 90 SER A N 1
ATOM 720 C CA . SER A 1 90 ? 1.641 3.919 14.552 1.00 82.12 90 SER A CA 1
ATOM 721 C C . SER A 1 90 ? 2.373 3.023 13.548 1.00 82.12 90 SER A C 1
ATOM 723 O O . SER A 1 90 ? 1.722 2.455 12.672 1.00 82.12 90 SER A O 1
ATOM 725 N N . PRO A 1 91 ? 3.700 2.852 13.675 1.00 79.81 91 PRO A N 1
ATOM 726 C CA . PRO A 1 91 ? 4.434 1.898 12.852 1.00 79.81 91 PRO A CA 1
ATOM 727 C C . PRO A 1 91 ? 3.938 0.453 13.062 1.00 79.81 91 PRO A C 1
ATOM 729 O O . PRO A 1 91 ? 3.437 0.155 14.153 1.00 79.81 91 PRO A O 1
ATOM 732 N N . PRO A 1 92 ? 4.138 -0.448 12.080 1.00 82.62 92 PRO A N 1
ATOM 733 C CA . PRO A 1 92 ? 3.662 -1.834 12.129 1.00 82.62 92 PRO A CA 1
ATOM 734 C C . PRO A 1 92 ? 4.061 -2.600 13.398 1.00 82.62 92 PRO A C 1
ATOM 736 O O . PRO A 1 92 ? 3.254 -3.356 13.922 1.00 82.62 92 PRO A O 1
ATOM 739 N N . GLU A 1 93 ? 5.254 -2.338 13.953 1.00 76.50 93 GLU A N 1
ATOM 740 C CA . GLU A 1 93 ? 5.754 -2.960 15.198 1.00 76.50 93 GLU A CA 1
ATOM 741 C C . GLU A 1 93 ? 4.842 -2.760 16.422 1.00 76.50 93 GLU A C 1
ATOM 743 O O . GLU A 1 93 ? 4.912 -3.527 17.373 1.00 76.50 93 GLU A O 1
ATOM 748 N N . ALA A 1 94 ? 4.019 -1.707 16.422 1.00 78.50 94 ALA A N 1
ATOM 749 C CA . ALA A 1 94 ? 3.099 -1.384 17.510 1.00 78.50 94 ALA A CA 1
ATOM 750 C C . ALA A 1 94 ? 1.638 -1.315 17.044 1.00 78.50 94 ALA A C 1
ATOM 752 O O . ALA A 1 94 ? 0.746 -1.073 17.856 1.00 78.50 94 ALA A O 1
ATOM 753 N N . ALA A 1 95 ? 1.378 -1.438 15.741 1.00 84.88 95 ALA A N 1
ATOM 754 C CA . ALA A 1 95 ? 0.048 -1.242 15.185 1.00 84.88 95 ALA A CA 1
ATOM 755 C C . ALA A 1 95 ? -0.885 -2.399 15.555 1.00 84.88 95 ALA A C 1
ATOM 757 O O . ALA A 1 95 ? -1.995 -2.129 16.009 1.00 84.88 95 ALA A O 1
ATOM 758 N N . SER A 1 96 ? -0.430 -3.648 15.432 1.00 87.44 96 SER A N 1
ATOM 759 C CA . SER A 1 96 ? -1.228 -4.857 15.685 1.00 87.44 96 SER A CA 1
ATOM 760 C C . SER A 1 96 ? -1.859 -4.872 17.076 1.00 87.44 96 SER A C 1
ATOM 762 O O . SER A 1 96 ? -3.073 -5.025 17.196 1.00 87.44 96 SER A O 1
ATOM 764 N N . ASP A 1 97 ? -1.073 -4.619 18.122 1.00 83.44 97 ASP A N 1
ATOM 765 C CA . ASP A 1 97 ? -1.567 -4.579 19.501 1.00 83.44 97 ASP A CA 1
ATOM 766 C C . ASP A 1 97 ? -2.643 -3.499 19.676 1.00 83.44 97 ASP A C 1
ATOM 768 O O . ASP A 1 97 ? -3.698 -3.733 20.269 1.00 83.44 97 ASP A O 1
ATOM 772 N N . ILE A 1 98 ? -2.420 -2.314 19.094 1.00 84.00 98 ILE A N 1
ATOM 773 C CA . ILE A 1 98 ? -3.377 -1.204 19.163 1.00 84.00 98 ILE A CA 1
ATOM 774 C C . ILE A 1 98 ? -4.656 -1.531 18.381 1.00 84.00 98 ILE A C 1
ATOM 776 O O . ILE A 1 98 ? -5.748 -1.170 18.828 1.00 84.00 98 ILE A O 1
ATOM 780 N N . VAL A 1 99 ? -4.535 -2.200 17.229 1.00 88.12 99 VAL A N 1
ATOM 781 C CA . VAL A 1 99 ? -5.662 -2.661 16.407 1.00 88.12 99 VAL A CA 1
ATOM 782 C C . VAL A 1 99 ? -6.502 -3.652 17.206 1.00 88.12 99 VAL A C 1
ATOM 784 O O . VAL A 1 99 ? -7.694 -3.411 17.401 1.00 88.12 99 VAL A O 1
ATOM 787 N N . LEU A 1 100 ? -5.884 -4.720 17.715 1.00 85.44 100 LEU A N 1
ATOM 788 C CA . LEU A 1 100 ? -6.555 -5.768 18.485 1.00 85.44 100 LEU A CA 1
ATOM 789 C C . LEU A 1 100 ? -7.278 -5.183 19.700 1.00 85.44 100 LEU A C 1
ATOM 791 O O . LEU A 1 100 ? -8.464 -5.442 19.907 1.00 85.44 100 LEU A O 1
ATOM 795 N N . ASP A 1 101 ? -6.607 -4.332 20.473 1.00 81.94 101 ASP A N 1
ATOM 796 C CA . ASP A 1 101 ? -7.206 -3.714 21.654 1.00 81.94 101 ASP A CA 1
ATOM 797 C C . ASP A 1 101 ? -8.364 -2.766 21.305 1.00 81.94 101 ASP A C 1
ATOM 799 O O . ASP A 1 101 ? -9.369 -2.708 22.023 1.00 81.94 101 ASP A O 1
ATOM 803 N N . ALA A 1 102 ? -8.273 -2.027 20.196 1.00 83.62 102 ALA A N 1
ATOM 804 C CA . ALA A 1 102 ? -9.359 -1.165 19.739 1.00 83.62 102 ALA A CA 1
ATOM 805 C 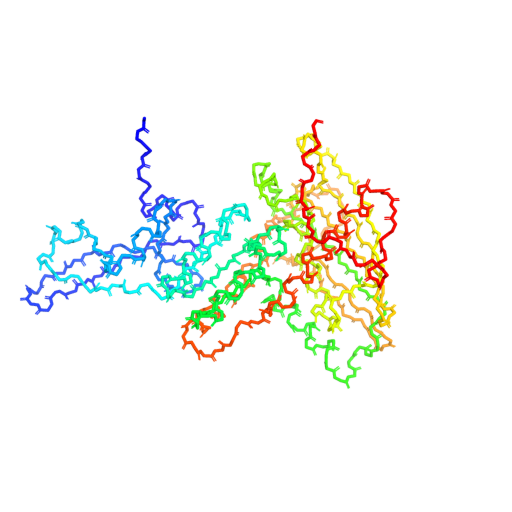C . ALA A 1 102 ? -10.589 -1.969 19.285 1.00 83.62 102 ALA A C 1
ATOM 807 O O . ALA A 1 102 ? -11.718 -1.607 19.640 1.00 83.62 102 ALA A O 1
ATOM 808 N N . LEU A 1 103 ? -10.376 -3.067 18.556 1.00 88.12 103 LEU A N 1
ATOM 809 C CA . LEU A 1 103 ? -11.437 -3.978 18.121 1.00 88.12 103 LEU A CA 1
ATOM 810 C C . LEU A 1 103 ? -12.125 -4.628 19.328 1.00 88.12 103 LEU A C 1
ATOM 812 O O . LEU A 1 103 ? -13.352 -4.559 19.437 1.00 88.12 103 LEU A O 1
ATOM 816 N N . ARG A 1 104 ? -11.348 -5.125 20.302 1.00 85.25 104 ARG A N 1
ATOM 817 C CA . ARG A 1 104 ? -11.840 -5.677 21.583 1.00 85.25 104 ARG A CA 1
ATOM 818 C C . ARG A 1 104 ? -12.643 -4.671 22.398 1.00 85.25 104 ARG A C 1
ATOM 820 O O . ARG A 1 104 ? -13.611 -5.036 23.060 1.00 85.25 104 ARG A O 1
ATOM 827 N N . ALA A 1 105 ? -12.287 -3.390 22.317 1.00 82.31 105 ALA A N 1
ATOM 828 C CA . ALA A 1 105 ? -13.052 -2.294 22.912 1.00 82.31 105 ALA A CA 1
ATOM 829 C C . ALA A 1 105 ? -14.314 -1.907 22.102 1.00 82.31 105 ALA A C 1
ATOM 831 O O . ALA A 1 105 ? -14.975 -0.905 22.406 1.00 82.31 105 ALA A O 1
ATOM 832 N N . GLY A 1 106 ? -14.654 -2.666 21.057 1.00 86.56 106 GLY A N 1
ATOM 833 C CA . GLY A 1 106 ? -15.839 -2.481 20.227 1.00 86.56 106 GLY A CA 1
ATOM 834 C C . GLY A 1 106 ? -15.755 -1.277 19.288 1.00 86.56 106 GLY A C 1
ATOM 835 O O . GLY A 1 106 ? -16.795 -0.682 18.972 1.00 86.56 106 GLY A O 1
ATOM 836 N N . LYS A 1 107 ? -14.547 -0.873 18.879 1.00 87.25 107 LYS A N 1
ATOM 837 C CA . LYS A 1 107 ? -14.300 0.281 18.000 1.00 87.25 107 LYS A CA 1
ATOM 838 C C . LYS A 1 107 ? -13.962 -0.190 16.591 1.00 87.25 107 LYS A C 1
ATOM 840 O O . LYS A 1 107 ? -13.233 -1.157 16.434 1.00 87.25 107 LYS A O 1
ATOM 845 N N . GLY A 1 108 ? -14.470 0.508 15.575 1.00 94.31 108 GLY A N 1
ATOM 846 C CA . GLY A 1 108 ? -13.958 0.332 14.215 1.00 94.31 108 GLY A CA 1
ATOM 847 C C . GLY A 1 108 ? -12.552 0.919 14.085 1.00 94.31 108 GLY A C 1
ATOM 848 O O . GLY A 1 108 ? -12.218 1.884 14.778 1.00 94.31 108 GLY A O 1
ATOM 849 N N . VAL A 1 109 ? -11.734 0.365 13.202 1.00 95.38 109 VAL A N 1
ATOM 850 C CA . VAL A 1 109 ? -10.323 0.733 13.063 1.00 95.38 109 VAL A CA 1
ATOM 851 C C . VAL A 1 109 ? -10.010 1.110 11.619 1.00 95.38 109 VAL A C 1
ATOM 853 O O . VAL A 1 109 ? -10.387 0.397 10.696 1.00 95.38 109 VAL A O 1
ATOM 856 N N . LEU A 1 110 ? -9.311 2.227 11.430 1.00 97.00 110 LEU A N 1
ATOM 857 C CA . LEU A 1 110 ? -8.549 2.530 10.220 1.00 97.00 110 LEU A CA 1
ATOM 858 C C . LEU A 1 110 ? -7.069 2.432 10.580 1.00 97.00 110 LEU A C 1
ATOM 860 O O . LEU A 1 110 ? -6.601 3.215 11.404 1.00 97.00 110 LEU A O 1
ATOM 864 N N . CYS A 1 111 ? -6.341 1.496 9.985 1.00 94.00 111 CYS A N 1
ATOM 865 C CA . CYS A 1 111 ? -4.891 1.417 10.119 1.00 94.00 111 CYS A CA 1
ATOM 866 C C . CYS A 1 111 ? -4.254 2.012 8.865 1.00 94.00 111 CYS A C 1
ATOM 868 O O . CYS A 1 111 ? -4.389 1.447 7.784 1.00 94.00 111 CYS A O 1
ATOM 870 N N . ASP A 1 112 ? -3.631 3.181 9.007 1.00 85.56 112 ASP A N 1
ATOM 871 C CA . ASP A 1 112 ? -3.024 3.935 7.903 1.00 85.56 112 ASP A CA 1
ATOM 872 C C . ASP A 1 112 ? -1.804 3.216 7.311 1.00 85.56 112 ASP A C 1
ATOM 874 O O . ASP A 1 112 ? -1.596 3.194 6.102 1.00 85.56 112 ASP A O 1
ATOM 878 N N . GLN A 1 113 ? -1.025 2.596 8.190 1.00 79.81 113 GLN A N 1
ATOM 879 C CA . GLN A 1 113 ? 0.139 1.788 7.849 1.00 79.81 113 GLN A CA 1
ATOM 880 C C . GLN A 1 113 ? -0.246 0.301 7.792 1.00 79.81 113 GLN A C 1
ATOM 882 O O . GLN A 1 113 ? -1.400 -0.069 8.032 1.00 79.81 113 GLN A O 1
ATOM 887 N N . LEU A 1 114 ? 0.722 -0.574 7.511 1.00 87.19 114 LEU A N 1
ATOM 888 C CA . LEU A 1 114 ? 0.513 -2.016 7.649 1.00 87.19 114 LEU A CA 1
ATOM 889 C C . LEU A 1 114 ? 0.168 -2.386 9.102 1.00 87.19 114 LEU A C 1
ATOM 891 O O . LEU A 1 114 ? 0.744 -1.847 10.046 1.00 87.19 114 LEU A O 1
ATOM 895 N N . LEU A 1 115 ? -0.763 -3.333 9.262 1.00 88.31 115 LEU A N 1
ATOM 896 C CA . LEU A 1 115 ? -1.183 -3.882 10.560 1.00 88.31 115 LEU A CA 1
ATOM 897 C C . LEU A 1 115 ? -0.016 -4.533 11.306 1.00 88.31 115 LEU A C 1
ATOM 899 O O . LEU A 1 115 ? 0.113 -4.395 12.516 1.00 88.31 115 LEU A O 1
ATOM 903 N N . SER A 1 116 ? 0.805 -5.262 10.558 1.00 87.81 116 SER A N 1
ATOM 904 C CA . SER A 1 116 ? 2.009 -5.946 11.001 1.00 87.81 116 SER A CA 1
ATOM 905 C C . SER A 1 116 ? 2.865 -6.249 9.768 1.00 87.81 116 SER A C 1
ATOM 907 O O . SER A 1 116 ? 2.360 -6.227 8.643 1.00 87.81 116 SER A O 1
ATOM 909 N N . LEU A 1 117 ? 4.147 -6.534 9.987 1.00 85.19 117 LEU A N 1
ATOM 910 C CA . LEU A 1 117 ? 5.022 -7.146 8.979 1.00 85.19 117 LEU A CA 1
ATOM 911 C C . LEU A 1 117 ? 4.904 -8.678 8.980 1.00 85.19 117 LEU A C 1
ATOM 913 O O . LEU A 1 117 ? 5.301 -9.333 8.024 1.00 85.19 117 LEU A O 1
ATOM 917 N N . ASP A 1 118 ? 4.341 -9.242 10.048 1.00 87.25 118 ASP A N 1
ATOM 918 C CA . ASP A 1 118 ? 4.092 -10.668 10.192 1.00 87.25 118 ASP A CA 1
ATOM 919 C C . ASP A 1 118 ? 2.687 -11.030 9.691 1.00 87.25 118 ASP A C 1
ATOM 921 O O . ASP A 1 118 ? 1.684 -10.434 10.107 1.00 87.25 118 ASP A O 1
ATOM 925 N N . ARG A 1 119 ? 2.618 -12.032 8.808 1.00 88.25 119 ARG A N 1
ATOM 926 C CA . ARG A 1 119 ? 1.367 -12.472 8.179 1.00 88.25 119 ARG A CA 1
ATOM 927 C C . ARG A 1 119 ? 0.366 -12.978 9.209 1.00 88.25 119 ARG A C 1
ATOM 929 O O . ARG A 1 119 ? -0.796 -12.590 9.139 1.00 88.25 119 ARG A O 1
ATOM 936 N N . GLN A 1 120 ? 0.804 -13.815 10.148 1.00 91.12 120 GLN A N 1
ATOM 937 C CA . GLN A 1 120 ? -0.084 -14.431 11.140 1.00 91.12 120 GLN A CA 1
ATOM 938 C C . GLN A 1 120 ? -0.689 -13.373 12.068 1.00 91.12 120 GLN A C 1
ATOM 940 O O . GLN A 1 120 ? -1.879 -13.389 12.366 1.00 91.12 120 GLN A O 1
ATOM 945 N N . THR A 1 121 ? 0.113 -12.390 12.466 1.00 91.31 121 THR A N 1
ATOM 946 C CA . THR A 1 121 ? -0.320 -11.254 13.281 1.00 91.31 121 THR A CA 1
ATOM 947 C C . THR A 1 121 ? -1.304 -10.360 12.524 1.00 91.31 121 THR A C 1
ATOM 949 O O . THR A 1 121 ? -2.304 -9.917 13.094 1.00 91.31 121 THR A O 1
ATOM 952 N N . ALA A 1 122 ? -1.049 -10.087 11.240 1.00 93.44 122 ALA A N 1
ATOM 953 C CA . ALA A 1 122 ? -1.985 -9.347 10.396 1.00 93.44 122 ALA A CA 1
ATOM 954 C C . ALA A 1 122 ? -3.311 -10.106 10.224 1.00 93.44 122 ALA A C 1
ATOM 956 O O . ALA A 1 122 ? -4.377 -9.510 10.357 1.00 93.44 122 ALA A O 1
ATOM 957 N N . GLU A 1 123 ? -3.247 -11.416 9.990 1.00 95.50 123 GLU A N 1
ATOM 958 C CA . GLU A 1 123 ? -4.400 -12.314 9.907 1.00 95.50 123 GLU A CA 1
ATOM 959 C C . GLU A 1 123 ? -5.230 -12.293 11.196 1.00 95.50 123 GLU A C 1
ATOM 961 O O . GLU A 1 123 ? -6.434 -12.047 11.136 1.00 95.50 123 GLU A O 1
ATOM 966 N N . ALA A 1 124 ? -4.581 -12.403 12.357 1.00 95.50 124 ALA A N 1
ATOM 967 C CA . ALA A 1 124 ? -5.241 -12.329 13.657 1.00 95.50 124 ALA A CA 1
ATOM 968 C C . ALA A 1 124 ? -5.983 -10.998 13.878 1.00 95.50 124 ALA A C 1
ATOM 970 O O . ALA A 1 124 ? -7.018 -10.971 14.542 1.00 95.50 124 ALA A O 1
ATOM 971 N N . CYS A 1 125 ? -5.493 -9.885 13.316 1.00 96.06 125 CYS A N 1
ATOM 972 C CA . CYS A 1 125 ? -6.194 -8.600 13.382 1.00 96.06 125 CYS A CA 1
ATOM 973 C C . CYS A 1 125 ? -7.515 -8.615 12.600 1.00 96.06 125 CYS A C 1
ATOM 975 O O . CYS A 1 125 ? -8.500 -8.044 13.069 1.00 96.06 125 CYS A O 1
ATOM 977 N N . PHE A 1 126 ? -7.548 -9.255 11.427 1.00 97.62 126 PHE A N 1
ATOM 978 C CA . PHE A 1 126 ? -8.778 -9.413 10.647 1.00 97.62 126 PHE A CA 1
ATOM 979 C C . PHE A 1 126 ? -9.750 -10.382 11.318 1.00 97.62 126 PHE A C 1
ATOM 981 O O . PHE A 1 126 ? -10.923 -10.048 11.468 1.00 97.62 126 PHE A O 1
ATOM 988 N N . ASP A 1 127 ? -9.257 -11.521 11.807 1.00 97.75 127 ASP A N 1
ATOM 989 C CA . ASP A 1 127 ? -10.092 -12.498 12.514 1.00 97.75 127 ASP A CA 1
ATOM 990 C C . ASP A 1 127 ? -10.740 -11.881 13.758 1.00 97.75 127 ASP A C 1
ATOM 992 O O . ASP A 1 127 ? -11.918 -12.100 14.046 1.00 97.75 127 ASP A O 1
ATOM 996 N N . GLU A 1 128 ? -9.993 -11.045 14.482 1.00 96.88 128 GLU A N 1
ATOM 997 C CA . GLU A 1 128 ? -10.519 -10.310 15.627 1.00 96.88 128 GLU A CA 1
ATOM 998 C C . GLU A 1 128 ? -11.567 -9.266 15.220 1.00 96.88 128 GLU A C 1
ATOM 1000 O O . GLU A 1 128 ? -12.539 -9.051 15.952 1.00 96.88 128 GLU A O 1
ATOM 1005 N N . ALA A 1 129 ? -11.396 -8.620 14.064 1.00 97.69 129 ALA A N 1
ATOM 1006 C CA . ALA A 1 129 ? -12.350 -7.649 13.539 1.00 97.69 129 ALA A CA 1
ATOM 1007 C C . ALA A 1 129 ? -13.694 -8.317 13.220 1.00 97.69 129 ALA A C 1
ATOM 1009 O O . ALA A 1 129 ? -14.744 -7.843 13.676 1.00 97.69 129 ALA A O 1
ATOM 1010 N N . ASP A 1 130 ? -13.644 -9.468 12.549 1.00 97.25 130 ASP A N 1
ATOM 1011 C CA . ASP A 1 130 ? -14.808 -10.297 12.245 1.00 97.25 130 ASP A CA 1
ATOM 1012 C C . ASP A 1 130 ? -15.471 -10.808 13.528 1.00 97.25 130 ASP A C 1
ATOM 1014 O O . ASP A 1 130 ? -16.676 -10.626 13.727 1.00 97.25 130 ASP A O 1
ATOM 1018 N N . ARG A 1 131 ? -14.681 -11.342 14.469 1.00 97.81 131 ARG A N 1
ATOM 1019 C CA . ARG A 1 131 ? -15.170 -11.824 15.771 1.00 97.81 131 ARG A CA 1
ATOM 1020 C C . ARG A 1 131 ? -15.879 -10.732 16.575 1.00 97.81 131 ARG A C 1
ATOM 1022 O O . ARG A 1 131 ? -16.873 -11.004 17.250 1.00 97.81 131 ARG A O 1
ATOM 1029 N N . CYS A 1 132 ? -15.373 -9.500 16.536 1.00 94.75 132 CYS A N 1
ATOM 1030 C CA . CYS A 1 132 ? -15.964 -8.363 17.247 1.00 94.75 132 CYS A CA 1
ATOM 1031 C C . CYS A 1 132 ? -17.136 -7.714 16.491 1.00 94.75 132 CYS A C 1
ATOM 1033 O O . CYS A 1 132 ? -17.803 -6.835 17.050 1.00 94.75 132 CYS A O 1
ATOM 1035 N N . GLY A 1 133 ? -17.373 -8.088 15.227 1.00 96.25 133 GLY A N 1
ATOM 1036 C CA . GLY A 1 133 ? -18.321 -7.406 14.347 1.00 96.25 133 GLY A CA 1
ATOM 1037 C C . GLY A 1 133 ? -17.971 -5.926 14.165 1.00 96.25 133 GLY A C 1
ATOM 1038 O O . GLY A 1 133 ? -18.856 -5.061 14.191 1.00 96.25 133 GLY A O 1
ATOM 1039 N N . LYS A 1 134 ? -16.672 -5.605 14.080 1.00 96.00 134 LYS A N 1
ATOM 1040 C CA . LYS A 1 134 ? -16.168 -4.236 13.911 1.00 96.00 134 LYS A CA 1
ATOM 1041 C C . LYS A 1 134 ? -15.329 -4.132 12.649 1.00 96.00 134 LYS A C 1
ATOM 1043 O O . LYS A 1 134 ? -14.533 -5.018 12.384 1.00 96.00 134 LYS A O 1
ATOM 1048 N N . PRO A 1 135 ? -15.462 -3.040 11.880 1.00 97.19 135 PRO A N 1
ATOM 1049 C CA . PRO A 1 135 ? -14.709 -2.919 10.647 1.00 97.19 135 PRO A CA 1
ATOM 1050 C C . PRO A 1 135 ? -13.233 -2.630 10.914 1.00 97.19 135 PRO A C 1
ATOM 1052 O O . PRO A 1 135 ? -12.909 -1.768 11.737 1.00 97.19 135 PRO A O 1
ATOM 1055 N N . LEU A 1 136 ? -12.373 -3.285 10.138 1.00 97.81 136 LEU A N 1
ATOM 1056 C CA . LEU A 1 136 ? -10.957 -2.976 9.993 1.00 97.81 136 LEU A CA 1
ATOM 1057 C C . LEU A 1 136 ? -10.706 -2.485 8.562 1.00 97.81 136 LEU A C 1
ATOM 1059 O O . LEU A 1 136 ? -10.904 -3.218 7.600 1.00 97.81 136 LEU A O 1
ATOM 1063 N N . VAL A 1 137 ? -10.322 -1.219 8.419 1.00 97.62 137 VAL A N 1
ATOM 1064 C CA . VAL A 1 137 ? -9.993 -0.588 7.136 1.00 97.62 137 VAL A CA 1
ATOM 1065 C C . VAL A 1 137 ? -8.480 -0.415 7.052 1.00 97.62 137 VAL A C 1
ATOM 1067 O O . VAL A 1 137 ? -7.875 0.185 7.939 1.00 97.62 137 VAL A O 1
ATOM 1070 N N . CYS A 1 138 ? -7.875 -0.916 5.978 1.00 95.44 138 CYS A N 1
ATOM 1071 C CA . CYS A 1 138 ? -6.442 -0.793 5.714 1.00 95.44 138 CYS A CA 1
ATOM 1072 C C . CYS A 1 138 ? -6.131 0.428 4.841 1.00 95.44 138 CYS A C 1
ATOM 1074 O O . CYS A 1 138 ? -6.872 0.754 3.911 1.00 95.44 138 CYS A O 1
ATOM 1076 N N . GLY A 1 139 ? -5.004 1.080 5.117 1.00 92.12 139 GLY A N 1
ATOM 1077 C CA . GLY A 1 139 ? -4.569 2.331 4.504 1.00 92.12 139 GLY A CA 1
ATOM 1078 C C . GLY A 1 139 ? -3.954 2.207 3.112 1.00 92.12 139 GLY A C 1
ATOM 1079 O O . GLY A 1 139 ? -3.035 2.954 2.787 1.00 92.12 139 GLY A O 1
ATOM 1080 N N . PHE A 1 140 ? -4.455 1.320 2.245 1.00 95.81 140 PHE A N 1
ATOM 1081 C CA . PHE A 1 140 ? -4.063 1.301 0.829 1.00 95.81 140 PHE A CA 1
ATOM 1082 C C . PHE A 1 140 ? -4.703 2.472 0.065 1.00 95.81 140 PHE A C 1
ATOM 1084 O O . PHE A 1 140 ? -5.576 2.316 -0.790 1.00 95.81 140 PHE A O 1
ATOM 1091 N N . TYR A 1 141 ? -4.260 3.686 0.403 1.00 95.12 141 TYR A N 1
ATOM 1092 C CA . TYR A 1 141 ? -4.815 4.955 -0.064 1.00 95.12 141 TYR A CA 1
ATOM 1093 C C . TYR A 1 141 ? -4.775 5.102 -1.588 1.00 95.12 141 TYR A C 1
ATOM 1095 O O . TYR A 1 141 ? -5.656 5.755 -2.139 1.00 95.12 141 TYR A O 1
ATOM 1103 N N . LYS A 1 142 ? -3.819 4.472 -2.292 1.00 95.88 142 LYS A N 1
ATOM 1104 C CA . LYS A 1 142 ? -3.726 4.536 -3.763 1.00 95.88 142 LYS A CA 1
ATOM 1105 C C . LYS A 1 142 ? -5.001 4.039 -4.447 1.00 95.88 142 LYS A C 1
ATOM 1107 O O . LYS A 1 142 ? -5.410 4.633 -5.440 1.00 95.88 142 LYS A O 1
ATOM 1112 N N . ARG A 1 143 ? -5.702 3.050 -3.871 1.00 96.38 143 ARG A N 1
ATOM 1113 C CA . ARG A 1 143 ? -7.012 2.600 -4.373 1.00 96.38 143 ARG A CA 1
ATOM 1114 C C . ARG A 1 143 ? -8.067 3.703 -4.340 1.00 96.38 143 ARG A C 1
ATOM 1116 O O . ARG A 1 143 ? -9.022 3.634 -5.094 1.00 96.38 143 ARG A O 1
ATOM 1123 N N . PHE A 1 144 ? -7.921 4.718 -3.493 1.00 96.81 144 PHE A N 1
ATOM 1124 C CA . PHE A 1 144 ? -8.875 5.818 -3.346 1.00 96.81 144 PHE A CA 1
ATOM 1125 C C . PHE A 1 144 ? -8.511 7.051 -4.186 1.00 96.81 144 PHE A C 1
ATOM 1127 O O . PHE A 1 144 ? -9.275 8.019 -4.196 1.00 96.81 144 PHE A O 1
ATOM 1134 N N . ASP A 1 145 ? -7.387 7.033 -4.908 1.00 96.19 145 ASP A N 1
ATOM 1135 C CA . ASP A 1 145 ? -7.022 8.112 -5.824 1.00 96.19 145 ASP A CA 1
ATOM 1136 C C . ASP A 1 145 ? -8.029 8.196 -6.996 1.00 96.19 145 ASP A C 1
ATOM 1138 O O . ASP A 1 145 ? -8.372 7.173 -7.593 1.00 96.19 145 ASP A O 1
ATOM 1142 N N . PRO A 1 146 ? -8.545 9.394 -7.342 1.00 95.12 146 PRO A N 1
ATOM 1143 C CA . PRO A 1 146 ? -9.549 9.535 -8.396 1.00 95.12 146 PRO A CA 1
ATOM 1144 C C . PRO A 1 146 ? -9.092 9.044 -9.776 1.00 95.12 146 PRO A C 1
ATOM 1146 O O . PRO A 1 146 ? -9.900 8.468 -10.506 1.00 95.12 146 PRO A O 1
ATOM 1149 N N . ALA A 1 147 ? -7.827 9.275 -10.141 1.00 94.50 147 ALA A N 1
ATOM 1150 C CA . ALA A 1 147 ? -7.290 8.862 -11.434 1.00 94.50 147 ALA A CA 1
ATOM 1151 C C . ALA A 1 147 ? -7.087 7.343 -11.473 1.00 94.50 147 ALA A C 1
ATOM 1153 O O . ALA A 1 147 ? -7.417 6.698 -12.467 1.00 94.50 147 ALA A O 1
ATOM 1154 N N . VAL A 1 148 ? -6.635 6.761 -10.363 1.00 95.75 148 VAL A N 1
ATOM 1155 C CA . VAL A 1 148 ? -6.520 5.309 -10.194 1.00 95.75 148 VAL A CA 1
ATOM 1156 C C . VAL A 1 148 ? -7.889 4.623 -10.227 1.00 95.75 148 VAL A C 1
ATOM 1158 O O . VAL A 1 148 ? -8.040 3.612 -10.903 1.00 95.75 148 VAL A O 1
ATOM 1161 N N . GLN A 1 149 ? -8.913 5.185 -9.579 1.00 95.94 149 GLN A N 1
ATOM 1162 C CA . GLN A 1 149 ? -10.295 4.689 -9.649 1.00 95.94 149 GLN A CA 1
ATOM 1163 C C . GLN A 1 149 ? -10.851 4.728 -11.078 1.00 95.94 149 GLN A C 1
ATOM 1165 O O . GLN A 1 149 ? -11.480 3.772 -11.532 1.00 95.94 149 GLN A O 1
ATOM 1170 N N . PHE A 1 150 ? -10.597 5.814 -11.815 1.00 94.81 150 PHE A N 1
ATOM 1171 C CA . PHE A 1 150 ? -10.961 5.899 -13.229 1.00 94.81 150 PHE A CA 1
ATOM 1172 C C . PHE A 1 150 ? -10.260 4.813 -14.054 1.00 94.81 150 PHE A C 1
ATOM 1174 O O . PHE A 1 150 ? -10.905 4.135 -14.855 1.00 94.81 150 PHE A O 1
ATOM 1181 N N . LEU A 1 151 ? -8.956 4.623 -13.830 1.00 94.69 151 LEU A N 1
ATOM 1182 C CA . LEU A 1 151 ? -8.173 3.603 -14.515 1.00 94.69 151 LEU A CA 1
ATOM 1183 C C . LEU A 1 151 ? -8.686 2.196 -14.189 1.00 94.69 151 LEU A C 1
ATOM 1185 O O . LEU A 1 151 ? -8.916 1.425 -15.115 1.00 94.69 151 LEU A O 1
ATOM 1189 N N . TYR A 1 152 ? -8.937 1.880 -12.916 1.00 95.38 152 TYR A N 1
ATOM 1190 C CA . TYR A 1 152 ? -9.499 0.597 -12.485 1.00 95.38 152 TYR A CA 1
ATOM 1191 C C . TYR A 1 152 ? -10.810 0.288 -13.206 1.00 95.38 152 TYR A C 1
ATOM 1193 O O . TYR A 1 152 ? -10.946 -0.780 -13.805 1.00 95.38 152 TYR A O 1
ATOM 1201 N N . ASN A 1 153 ? -11.735 1.253 -13.227 1.00 94.56 153 ASN A N 1
ATOM 1202 C CA . ASN A 1 153 ? -13.007 1.103 -13.923 1.00 94.56 153 ASN A CA 1
ATOM 1203 C C . ASN A 1 153 ? -12.800 0.835 -15.414 1.00 94.56 153 ASN A C 1
ATOM 1205 O O . ASN A 1 153 ? -13.525 0.030 -15.975 1.00 94.56 153 ASN A O 1
ATOM 1209 N N . LYS A 1 154 ? -11.810 1.462 -16.062 1.00 93.31 154 LYS A N 1
ATOM 1210 C CA . LYS A 1 154 ? -11.512 1.225 -17.482 1.00 93.31 154 LYS A CA 1
ATOM 1211 C C . LYS A 1 154 ? -10.810 -0.097 -17.759 1.00 93.31 154 LYS A C 1
ATOM 1213 O O . LYS A 1 154 ? -11.057 -0.684 -18.807 1.00 93.31 154 LYS A O 1
ATOM 1218 N N . VAL A 1 155 ? -9.966 -0.571 -16.850 1.00 93.31 155 VAL A N 1
ATOM 1219 C CA . VAL A 1 155 ? -9.361 -1.905 -16.953 1.00 93.31 155 VAL A CA 1
ATOM 1220 C C . VAL A 1 155 ? -10.443 -2.986 -16.868 1.00 93.31 155 VAL A C 1
ATOM 1222 O O . VAL A 1 155 ? -10.407 -3.940 -17.639 1.00 93.31 155 VAL A O 1
ATOM 1225 N N . HIS A 1 156 ? -11.435 -2.797 -15.994 1.00 92.12 156 HIS A N 1
ATOM 1226 C CA . HIS A 1 156 ? -12.518 -3.760 -15.767 1.00 92.12 156 HIS A CA 1
ATOM 1227 C C . HIS A 1 156 ? -13.756 -3.534 -16.652 1.00 92.12 156 HIS A C 1
ATOM 1229 O O . HIS A 1 156 ? -14.633 -4.395 -16.722 1.00 92.12 156 HIS A O 1
ATOM 1235 N N . ASP A 1 157 ? -13.841 -2.401 -17.352 1.00 89.19 157 ASP A N 1
ATOM 1236 C CA . ASP A 1 157 ? -14.858 -2.141 -18.370 1.00 89.19 157 ASP A CA 1
ATOM 1237 C C . ASP A 1 157 ? -14.637 -3.108 -19.536 1.00 89.19 157 ASP A C 1
ATOM 1239 O O . ASP A 1 157 ? -13.555 -3.152 -20.131 1.00 89.19 157 ASP A O 1
ATOM 1243 N N . ASN A 1 158 ? -15.670 -3.897 -19.844 1.00 63.28 158 ASN A N 1
ATOM 1244 C CA . ASN A 1 158 ? -15.632 -5.121 -20.641 1.00 63.28 158 ASN A CA 1
ATOM 1245 C C . ASN A 1 158 ? -15.438 -4.864 -22.146 1.00 63.28 158 ASN A C 1
ATOM 1247 O O . ASN A 1 158 ? -16.227 -5.325 -22.971 1.00 63.28 158 ASN A O 1
ATOM 1251 N N . ARG A 1 159 ? -14.399 -4.095 -22.496 1.00 74.31 159 ARG A N 1
ATOM 1252 C CA . ARG A 1 159 ? -13.601 -4.149 -23.725 1.00 74.31 159 ARG A CA 1
ATOM 1253 C C . ARG A 1 159 ? -12.546 -3.043 -23.835 1.00 74.31 159 ARG A C 1
ATOM 1255 O O . ARG A 1 159 ? -11.745 -3.151 -24.765 1.00 74.31 159 ARG A O 1
ATOM 1262 N N . ALA A 1 160 ? -12.515 -2.048 -22.944 1.00 86.88 160 ALA A N 1
ATOM 1263 C CA . ALA A 1 160 ? -11.828 -0.778 -23.199 1.00 86.88 160 ALA A CA 1
ATOM 1264 C C . ALA A 1 160 ? -10.326 -0.926 -23.507 1.00 86.88 160 ALA A C 1
ATOM 1266 O O . ALA A 1 160 ? -9.849 -0.291 -24.441 1.00 86.88 160 ALA A O 1
ATOM 1267 N N . LEU A 1 161 ? -9.606 -1.801 -22.792 1.00 92.06 161 LEU A N 1
ATOM 1268 C CA . LEU A 1 161 ? -8.173 -2.055 -23.036 1.00 92.06 161 LEU A CA 1
ATOM 1269 C C . LEU A 1 161 ? -7.863 -3.461 -23.574 1.00 92.06 161 LEU A C 1
ATOM 1271 O O . LEU A 1 161 ? -6.773 -3.711 -24.088 1.00 92.06 161 LEU A O 1
ATOM 1275 N N . GLY A 1 162 ? -8.829 -4.381 -23.534 1.00 93.31 162 GLY A N 1
ATOM 1276 C CA . GLY A 1 162 ? -8.595 -5.784 -23.890 1.00 93.31 162 GLY A CA 1
ATOM 1277 C C . GLY A 1 162 ? -7.728 -6.512 -22.872 1.00 93.31 162 GLY A C 1
ATOM 1278 O O . GLY A 1 162 ? -7.775 -6.183 -21.694 1.00 93.31 162 GLY A O 1
ATOM 1279 N N . GLN A 1 163 ? -6.984 -7.530 -23.310 1.00 93.44 163 GLN A N 1
ATOM 1280 C CA . GLN A 1 163 ? -6.087 -8.264 -22.418 1.00 93.44 163 GLN A CA 1
ATOM 1281 C C . GLN A 1 163 ? -4.919 -7.366 -22.013 1.00 93.44 163 GLN A C 1
ATOM 1283 O O . GLN A 1 163 ? -4.192 -6.887 -22.887 1.00 93.44 163 GLN A O 1
ATOM 1288 N N . ILE A 1 164 ? -4.752 -7.151 -20.709 1.00 96.62 164 ILE A N 1
ATOM 1289 C CA . ILE A 1 164 ? -3.621 -6.411 -20.152 1.00 96.62 164 ILE A CA 1
ATOM 1290 C C . ILE A 1 164 ? -2.363 -7.268 -20.282 1.00 96.62 164 ILE A C 1
ATOM 1292 O O . ILE A 1 164 ? -2.360 -8.425 -19.874 1.00 96.62 164 ILE A O 1
ATOM 1296 N N . HIS A 1 165 ? -1.302 -6.709 -20.861 1.00 96.50 165 HIS A N 1
ATOM 1297 C CA . HIS A 1 165 ? -0.037 -7.426 -21.063 1.00 96.50 165 HIS A CA 1
ATOM 1298 C C . HIS A 1 165 ? 1.171 -6.704 -20.457 1.00 96.50 165 HIS A C 1
ATOM 1300 O O . HIS A 1 165 ? 2.203 -7.337 -20.230 1.00 96.50 165 HIS A O 1
ATOM 1306 N N . ARG A 1 166 ? 1.077 -5.394 -20.180 1.00 98.06 166 ARG A N 1
ATOM 1307 C CA . ARG A 1 166 ? 2.143 -4.653 -19.495 1.00 98.06 166 ARG A CA 1
ATOM 1308 C C . ARG A 1 166 ? 1.591 -3.583 -18.563 1.00 98.06 166 ARG A C 1
ATOM 1310 O O . ARG A 1 166 ? 0.730 -2.805 -18.968 1.00 98.06 166 ARG A O 1
ATOM 1317 N N . ILE A 1 167 ? 2.153 -3.495 -17.360 1.00 98.44 167 ILE A N 1
ATOM 1318 C CA . ILE A 1 167 ? 1.950 -2.359 -16.456 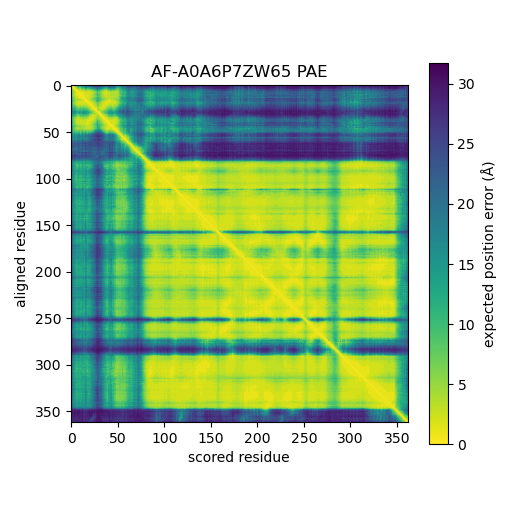1.00 98.44 167 ILE A CA 1
ATOM 1319 C C . ILE A 1 167 ? 3.307 -1.805 -16.020 1.00 98.44 167 ILE A C 1
ATOM 1321 O O . ILE A 1 167 ? 4.211 -2.558 -15.669 1.00 98.44 167 ILE A O 1
ATOM 1325 N N . SER A 1 168 ? 3.459 -0.485 -16.033 1.00 98.38 168 SER A N 1
ATOM 1326 C CA . SER A 1 168 ? 4.676 0.181 -15.570 1.00 98.38 168 SER A CA 1
ATOM 1327 C C . SER A 1 168 ? 4.329 1.289 -14.585 1.00 98.38 168 SER A C 1
ATOM 1329 O O . SER A 1 168 ? 3.453 2.111 -14.853 1.00 98.38 168 SER A O 1
ATOM 1331 N N . VAL A 1 169 ? 5.017 1.306 -13.446 1.00 98.19 169 VAL A N 1
ATOM 1332 C CA . VAL A 1 169 ? 4.812 2.276 -12.368 1.00 98.19 169 VAL A CA 1
ATOM 1333 C C . VAL A 1 169 ? 6.122 2.976 -12.052 1.00 98.19 169 VAL A C 1
ATOM 1335 O O . VAL A 1 169 ? 7.156 2.328 -11.911 1.00 98.19 169 VAL A O 1
ATOM 1338 N N . VAL A 1 170 ? 6.054 4.294 -11.895 1.00 95.56 170 VAL A N 1
ATOM 1339 C CA . VAL A 1 170 ? 7.106 5.102 -11.273 1.00 95.56 170 VAL A CA 1
ATOM 1340 C C . VAL A 1 170 ? 6.531 5.663 -9.982 1.00 95.56 170 VAL A C 1
ATOM 1342 O O . VAL A 1 170 ? 5.511 6.350 -10.010 1.00 95.56 170 VAL A O 1
ATOM 1345 N N . SER A 1 171 ? 7.170 5.355 -8.858 1.00 94.19 171 SER A N 1
ATOM 1346 C CA . SER A 1 171 ? 6.728 5.722 -7.517 1.00 94.19 171 SER A CA 1
ATOM 1347 C C . SER A 1 171 ? 7.891 6.322 -6.740 1.00 94.19 171 SER A C 1
ATOM 1349 O O . SER A 1 171 ? 8.633 5.658 -6.018 1.00 94.19 171 SER A O 1
ATOM 1351 N N . ARG A 1 172 ? 8.070 7.626 -6.917 1.00 91.00 172 ARG A N 1
ATOM 1352 C CA . ARG A 1 172 ? 9.121 8.392 -6.264 1.00 91.00 172 ARG A CA 1
ATOM 1353 C C . ARG A 1 172 ? 8.531 9.288 -5.193 1.00 91.00 172 ARG A C 1
ATOM 1355 O O . ARG A 1 172 ? 7.656 10.110 -5.481 1.00 91.00 172 ARG A O 1
ATOM 1362 N N . MET A 1 173 ? 8.987 9.111 -3.963 1.00 86.94 173 MET A N 1
ATOM 1363 C CA . MET A 1 173 ? 8.444 9.802 -2.799 1.00 86.94 173 MET A CA 1
ATOM 1364 C C . MET A 1 173 ? 9.258 11.050 -2.468 1.00 86.94 173 MET A C 1
ATOM 1366 O O . MET A 1 173 ? 10.483 11.060 -2.565 1.00 86.94 173 MET A O 1
ATOM 1370 N N . PHE A 1 174 ? 8.557 12.106 -2.061 1.00 85.31 174 PHE A N 1
ATOM 1371 C CA . PHE A 1 174 ? 9.157 13.331 -1.545 1.00 85.31 174 PHE A CA 1
ATOM 1372 C C . PHE A 1 174 ? 8.269 13.912 -0.436 1.00 85.31 174 PHE A C 1
ATOM 13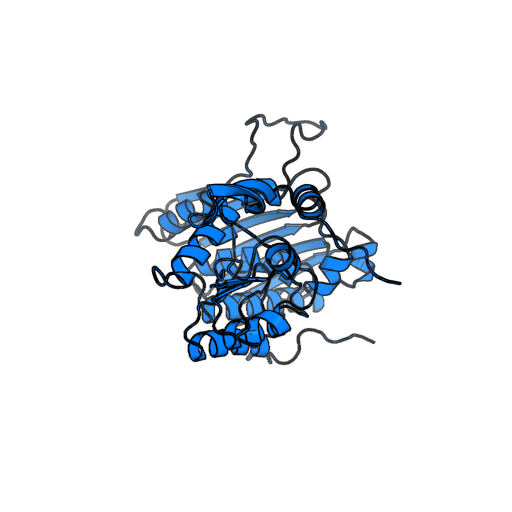74 O O . PHE A 1 174 ? 7.060 14.015 -0.640 1.00 85.31 174 PHE A O 1
ATOM 1381 N N . PRO A 1 175 ? 8.822 14.340 0.707 1.00 82.06 175 PRO A N 1
ATOM 1382 C CA . PRO A 1 175 ? 10.207 14.127 1.123 1.00 82.06 175 PRO A CA 1
ATOM 1383 C C . PRO A 1 175 ? 10.508 12.638 1.362 1.00 82.06 175 PRO A C 1
ATOM 1385 O O . PRO A 1 175 ? 9.593 11.822 1.482 1.00 82.06 175 PRO A O 1
ATOM 1388 N N . ALA A 1 176 ? 11.794 12.291 1.440 1.00 79.69 176 ALA A N 1
ATOM 1389 C CA . ALA A 1 176 ? 12.210 10.978 1.921 1.00 79.69 176 ALA A CA 1
ATOM 1390 C C . ALA A 1 176 ? 11.676 10.737 3.344 1.00 79.69 176 ALA A C 1
ATOM 1392 O O . ALA A 1 176 ? 11.569 11.674 4.147 1.00 79.69 176 ALA A O 1
ATOM 1393 N N . ALA A 1 177 ? 11.352 9.485 3.671 1.00 78.31 177 ALA A N 1
ATOM 1394 C CA . ALA A 1 177 ? 10.939 9.136 5.022 1.00 78.31 177 ALA A CA 1
ATOM 1395 C C . ALA A 1 177 ? 12.089 9.380 6.014 1.00 78.31 177 ALA A C 1
ATOM 1397 O O . ALA A 1 177 ? 13.263 9.175 5.708 1.00 78.31 177 ALA A O 1
ATOM 1398 N N . ALA A 1 178 ? 11.759 9.798 7.238 1.00 79.69 178 ALA A N 1
ATOM 1399 C CA . ALA A 1 178 ? 12.766 9.908 8.286 1.00 79.69 178 ALA A CA 1
ATOM 1400 C C . ALA A 1 178 ? 13.368 8.524 8.586 1.00 79.69 178 ALA A C 1
ATOM 1402 O O . ALA A 1 178 ? 12.633 7.544 8.711 1.00 79.69 178 ALA A O 1
ATOM 1403 N N . LEU A 1 179 ? 14.684 8.449 8.799 1.00 77.19 179 LEU A N 1
ATOM 1404 C CA . LEU A 1 179 ? 15.406 7.189 9.056 1.00 77.19 179 LEU A CA 1
ATOM 1405 C C . LEU A 1 179 ? 14.806 6.360 10.201 1.00 77.19 179 LEU A C 1
ATOM 1407 O O . LEU A 1 179 ? 14.715 5.136 10.129 1.00 77.19 179 LEU A O 1
ATOM 1411 N N . SER A 1 180 ? 14.342 7.035 11.256 1.00 75.00 180 SER A N 1
ATOM 1412 C CA . SER A 1 180 ? 13.678 6.388 12.390 1.00 75.00 180 SER A CA 1
ATOM 1413 C C . SER A 1 180 ? 12.365 5.703 12.000 1.00 75.00 180 SER A C 1
ATOM 1415 O O . SER A 1 180 ? 11.996 4.713 12.627 1.00 75.00 180 SER A O 1
ATOM 1417 N N . CYS A 1 181 ? 11.673 6.205 10.976 1.00 75.69 181 CYS A N 1
ATOM 1418 C CA . CYS A 1 181 ? 10.450 5.619 10.438 1.00 75.69 181 CYS A CA 1
ATOM 1419 C C . CYS A 1 181 ? 10.761 4.459 9.487 1.00 75.69 181 CYS A C 1
ATOM 1421 O O . CYS A 1 181 ? 10.086 3.436 9.564 1.00 75.69 181 CYS A O 1
ATOM 1423 N N . ILE A 1 182 ? 11.809 4.566 8.662 1.00 79.56 182 ILE A N 1
ATOM 1424 C CA . ILE A 1 182 ? 12.246 3.496 7.744 1.00 79.56 182 ILE A CA 1
ATOM 1425 C C . ILE A 1 182 ? 12.518 2.204 8.526 1.00 79.56 182 ILE A C 1
ATOM 1427 O O . ILE A 1 182 ? 11.876 1.182 8.292 1.00 79.56 182 ILE A O 1
ATOM 1431 N N . LYS A 1 183 ? 13.351 2.276 9.574 1.00 79.19 183 LYS A N 1
ATOM 1432 C CA . LYS A 1 183 ? 13.688 1.104 10.402 1.00 79.19 183 LYS A CA 1
ATOM 1433 C C . LYS A 1 183 ? 12.458 0.399 11.001 1.00 79.19 183 LYS A C 1
ATOM 1435 O O . LYS A 1 183 ? 12.434 -0.831 11.092 1.00 79.19 183 LYS A O 1
ATOM 1440 N N . LYS A 1 184 ? 11.462 1.181 11.431 1.00 81.56 184 LYS A N 1
ATOM 1441 C CA . LYS A 1 184 ? 10.241 0.710 12.114 1.00 81.56 184 LYS A CA 1
ATOM 1442 C C . LYS A 1 184 ? 9.136 0.252 11.162 1.00 81.56 184 LYS A C 1
ATOM 1444 O O . LYS A 1 184 ? 8.221 -0.441 11.591 1.00 81.56 184 LYS A O 1
ATOM 1449 N N . SER A 1 185 ? 9.196 0.665 9.898 1.00 79.06 185 SER A N 1
ATOM 1450 C CA . SER A 1 185 ? 8.185 0.361 8.877 1.00 79.06 185 SER A CA 1
ATOM 1451 C C . SER A 1 185 ? 8.494 -0.894 8.064 1.00 79.06 185 SER A C 1
ATOM 1453 O O . SER A 1 185 ? 7.676 -1.287 7.245 1.00 79.06 185 SER A O 1
ATOM 1455 N N . GLY A 1 186 ? 9.643 -1.534 8.307 1.00 82.81 186 GLY A N 1
ATOM 1456 C CA . GLY A 1 186 ? 10.085 -2.722 7.571 1.00 82.81 186 GLY A CA 1
ATOM 1457 C C . GLY A 1 186 ? 10.966 -2.407 6.365 1.00 82.81 186 GLY A C 1
ATOM 1458 O O . GLY A 1 186 ? 11.467 -3.327 5.743 1.00 82.81 186 GLY A O 1
ATOM 1459 N N . GLY A 1 187 ? 11.201 -1.130 6.069 1.00 90.06 187 GLY A N 1
ATOM 1460 C CA . GLY A 1 187 ? 12.034 -0.702 4.950 1.00 90.06 187 GLY A CA 1
ATOM 1461 C C . GLY A 1 187 ? 11.262 -0.446 3.662 1.00 90.06 187 GLY A C 1
ATOM 1462 O O . GLY A 1 187 ? 10.028 -0.366 3.676 1.00 90.06 187 GLY A O 1
ATOM 1463 N N . ILE A 1 188 ? 11.956 -0.239 2.540 1.00 93.19 188 ILE A N 1
ATOM 1464 C CA . ILE A 1 188 ? 11.326 0.277 1.307 1.00 93.19 188 ILE A CA 1
ATOM 1465 C C . ILE A 1 188 ? 10.243 -0.649 0.731 1.00 93.19 188 ILE A C 1
ATOM 1467 O O . ILE A 1 188 ? 9.240 -0.161 0.202 1.00 93.19 188 ILE A O 1
ATOM 1471 N N . PHE A 1 189 ? 10.382 -1.967 0.891 1.00 95.19 189 PHE A N 1
ATOM 1472 C CA . PHE A 1 189 ? 9.412 -2.940 0.379 1.00 95.19 189 PHE A CA 1
ATOM 1473 C C . PHE A 1 189 ? 8.053 -2.852 1.093 1.00 95.19 189 PHE A C 1
ATOM 1475 O O . PHE A 1 189 ? 7.011 -2.915 0.443 1.00 95.19 189 PHE A O 1
ATOM 1482 N N . TYR A 1 190 ? 8.045 -2.605 2.405 1.00 93.19 190 TYR A N 1
ATOM 1483 C CA . TYR A 1 190 ? 6.822 -2.558 3.220 1.00 93.19 190 TYR A CA 1
ATOM 1484 C C . TYR A 1 190 ? 6.298 -1.142 3.466 1.00 93.19 190 TYR A C 1
ATOM 1486 O O . TYR A 1 190 ? 5.111 -0.961 3.715 1.00 93.19 190 TYR A O 1
ATOM 1494 N N . SER A 1 191 ? 7.161 -0.127 3.391 1.00 88.62 191 SER A N 1
ATOM 1495 C CA . SER A 1 191 ? 6.765 1.277 3.571 1.00 88.62 191 SER A CA 1
ATOM 1496 C C . SER A 1 191 ? 6.356 1.969 2.273 1.00 88.62 191 SER A C 1
ATOM 1498 O O . SER A 1 191 ? 5.589 2.929 2.309 1.00 88.62 191 SER A O 1
ATOM 1500 N N . ALA A 1 192 ? 6.864 1.500 1.128 1.00 92.06 192 ALA A N 1
ATOM 1501 C CA . ALA A 1 192 ? 6.627 2.119 -0.173 1.00 92.06 192 ALA A CA 1
ATOM 1502 C C . ALA A 1 192 ? 6.068 1.116 -1.186 1.00 92.06 192 ALA A C 1
ATOM 1504 O O . ALA A 1 192 ? 4.947 1.295 -1.666 1.00 92.06 192 ALA A O 1
ATOM 1505 N N . ALA A 1 193 ? 6.819 0.049 -1.482 1.00 96.19 193 ALA A N 1
ATOM 1506 C CA . ALA A 1 193 ? 6.491 -0.863 -2.578 1.00 96.19 193 ALA A CA 1
ATOM 1507 C C . ALA A 1 193 ? 5.152 -1.574 -2.392 1.00 96.19 193 ALA A C 1
ATOM 1509 O O . ALA A 1 193 ? 4.420 -1.748 -3.364 1.00 96.19 193 ALA A O 1
ATOM 1510 N N . VAL A 1 194 ? 4.796 -1.922 -1.152 1.00 95.75 194 VAL A N 1
ATOM 1511 C CA . VAL A 1 194 ? 3.545 -2.619 -0.828 1.00 95.75 194 VAL A CA 1
ATOM 1512 C C . VAL A 1 194 ? 2.301 -1.902 -1.361 1.00 95.75 194 VAL A C 1
ATOM 1514 O O . VAL A 1 194 ? 1.343 -2.559 -1.752 1.00 95.75 194 VAL A O 1
ATOM 1517 N N . HIS A 1 195 ? 2.309 -0.565 -1.440 1.00 96.06 195 HIS A N 1
ATOM 1518 C CA . HIS A 1 195 ? 1.179 0.200 -1.971 1.00 96.06 195 HIS A CA 1
ATOM 1519 C C . HIS A 1 195 ? 1.020 0.033 -3.484 1.00 96.06 195 HIS A C 1
ATOM 1521 O O . HIS A 1 195 ? -0.102 0.020 -3.985 1.00 96.06 195 HIS A O 1
ATOM 1527 N N . ASP A 1 196 ? 2.132 -0.065 -4.211 1.00 97.75 196 ASP A N 1
ATOM 1528 C CA . ASP A 1 196 ? 2.128 -0.306 -5.652 1.00 97.75 196 ASP A CA 1
ATOM 1529 C C . ASP A 1 196 ? 1.864 -1.785 -5.959 1.00 97.75 196 ASP A C 1
ATOM 1531 O O . ASP A 1 196 ? 1.113 -2.093 -6.877 1.00 97.75 196 ASP A O 1
ATOM 1535 N N . ILE A 1 197 ? 2.376 -2.700 -5.136 1.00 97.81 197 ILE A N 1
ATOM 1536 C CA . ILE A 1 197 ? 2.056 -4.132 -5.188 1.00 97.81 197 ILE A CA 1
ATOM 1537 C C . ILE A 1 197 ? 0.547 -4.362 -5.007 1.00 97.81 197 ILE A C 1
ATOM 1539 O O . ILE A 1 197 ? -0.083 -4.993 -5.855 1.00 97.81 197 ILE A O 1
ATOM 1543 N N . ASP A 1 198 ? -0.048 -3.794 -3.953 1.00 97.31 198 ASP A N 1
ATOM 1544 C CA . ASP A 1 198 ? -1.491 -3.851 -3.694 1.00 97.31 198 ASP A CA 1
ATOM 1545 C C . ASP A 1 198 ? -2.312 -3.297 -4.868 1.00 97.31 198 ASP A C 1
ATOM 1547 O O . ASP A 1 198 ? -3.307 -3.900 -5.286 1.00 97.31 198 ASP A O 1
ATOM 1551 N N . LEU A 1 199 ? -1.877 -2.156 -5.412 1.00 97.19 199 LEU A N 1
ATOM 1552 C CA . LEU A 1 199 ? -2.518 -1.501 -6.544 1.00 97.19 199 LEU A CA 1
ATOM 1553 C C . LEU A 1 199 ? -2.508 -2.392 -7.790 1.00 97.19 199 LEU A C 1
ATOM 1555 O O . LEU A 1 199 ? -3.530 -2.499 -8.461 1.00 97.19 199 LEU A O 1
ATOM 1559 N N . ILE A 1 200 ? -1.383 -3.037 -8.100 1.00 97.44 200 ILE A N 1
ATOM 1560 C CA . ILE A 1 200 ? -1.253 -3.908 -9.272 1.00 97.44 200 ILE A CA 1
ATOM 1561 C C . ILE A 1 200 ? -2.130 -5.148 -9.141 1.00 97.44 200 ILE A C 1
ATOM 1563 O O . ILE A 1 200 ? -2.892 -5.434 -10.065 1.00 97.44 200 ILE A O 1
ATOM 1567 N N . SER A 1 201 ? -2.074 -5.846 -8.003 1.00 95.12 201 SER A N 1
ATOM 1568 C CA . SER A 1 201 ? -2.933 -7.009 -7.753 1.00 95.12 201 SER A CA 1
ATOM 1569 C C . SER A 1 201 ? -4.413 -6.635 -7.868 1.00 95.12 201 SER A C 1
ATOM 1571 O O . SER A 1 201 ? -5.204 -7.337 -8.497 1.00 95.12 201 SER A O 1
ATOM 1573 N N . TRP A 1 202 ? -4.791 -5.468 -7.337 1.00 95.81 202 TRP A N 1
ATOM 1574 C CA . TRP A 1 202 ? -6.151 -4.948 -7.456 1.00 95.81 202 TRP A CA 1
ATOM 1575 C C . TRP A 1 202 ? -6.537 -4.607 -8.900 1.00 95.81 202 TRP A C 1
ATOM 1577 O O . TRP A 1 202 ? -7.625 -4.974 -9.332 1.00 95.81 202 TRP A O 1
ATOM 1587 N N . LEU A 1 203 ? -5.662 -3.945 -9.662 1.00 95.62 203 LEU A N 1
ATOM 1588 C CA . LEU A 1 203 ? -5.906 -3.584 -11.062 1.00 95.62 203 LEU A CA 1
ATOM 1589 C C . LEU A 1 203 ? -6.031 -4.798 -11.982 1.00 95.62 203 LEU A C 1
ATOM 1591 O O . LEU A 1 203 ? -6.847 -4.769 -12.897 1.00 95.62 203 LEU A O 1
ATOM 1595 N N . LEU A 1 204 ? -5.218 -5.831 -11.767 1.00 95.25 204 LEU A N 1
ATOM 1596 C CA . LEU A 1 204 ? -5.263 -7.058 -12.563 1.00 95.25 204 LEU A CA 1
ATOM 1597 C C . LEU A 1 204 ? -6.398 -7.994 -12.130 1.00 95.25 204 LEU A C 1
ATOM 1599 O O . LEU A 1 204 ? -6.806 -8.854 -12.907 1.00 95.25 204 LEU A O 1
ATOM 1603 N N . GLY A 1 205 ? -6.905 -7.843 -10.902 1.00 94.12 205 GLY A N 1
ATOM 1604 C CA . GLY A 1 205 ? -7.804 -8.827 -10.299 1.00 94.12 205 GLY A CA 1
ATOM 1605 C C . GLY A 1 205 ? -7.098 -10.155 -10.003 1.00 94.12 205 GLY A C 1
ATOM 1606 O O . GLY A 1 205 ? -7.752 -11.188 -9.882 1.00 94.12 205 GLY A O 1
ATOM 1607 N N . GLU A 1 206 ? -5.769 -10.132 -9.895 1.00 94.19 206 GLU A N 1
ATOM 1608 C CA . GLU A 1 206 ? -4.920 -11.294 -9.646 1.00 94.19 206 GLU A CA 1
ATOM 1609 C C . GLU A 1 206 ? -4.275 -11.170 -8.272 1.00 94.19 206 GLU A C 1
ATOM 1611 O O . GLU A 1 206 ? -3.833 -10.100 -7.859 1.00 94.19 206 GLU A O 1
ATOM 1616 N N . SER A 1 207 ? -4.222 -12.275 -7.540 1.00 90.12 207 SER A N 1
ATOM 1617 C CA . SER A 1 207 ? -3.854 -12.224 -6.133 1.00 90.12 207 SER A CA 1
ATOM 1618 C C . SER A 1 207 ? -2.342 -12.066 -5.919 1.00 90.12 207 SER A C 1
ATOM 1620 O O . SER A 1 207 ? -1.922 -11.324 -5.035 1.00 90.12 207 SER A O 1
ATOM 1622 N N . ALA A 1 208 ? -1.523 -12.730 -6.738 1.00 94.25 208 ALA A N 1
ATOM 1623 C CA . ALA A 1 208 ? -0.063 -12.659 -6.701 1.00 94.25 208 ALA A CA 1
ATOM 1624 C C . ALA A 1 208 ? 0.531 -12.958 -8.093 1.00 94.25 208 ALA A C 1
ATOM 1626 O O . ALA A 1 208 ? -0.125 -13.631 -8.892 1.00 94.25 208 ALA A O 1
ATOM 1627 N N . PRO A 1 209 ? 1.749 -12.477 -8.397 1.00 97.12 209 PRO A N 1
ATOM 1628 C CA . PRO A 1 209 ? 2.483 -12.888 -9.588 1.00 97.12 209 PRO A CA 1
ATOM 1629 C C . PRO A 1 209 ? 3.036 -14.314 -9.446 1.00 97.12 209 PRO A C 1
ATOM 1631 O O . PRO A 1 209 ? 3.271 -14.787 -8.339 1.00 97.12 209 PRO A O 1
ATOM 1634 N N . ASP A 1 210 ? 3.324 -14.962 -10.573 1.00 97.00 210 ASP A N 1
ATOM 1635 C CA . ASP A 1 210 ? 4.036 -16.240 -10.639 1.00 97.00 210 ASP A CA 1
ATOM 1636 C C . ASP A 1 210 ? 5.522 -16.081 -10.301 1.00 97.00 210 ASP A C 1
ATOM 1638 O O . ASP A 1 210 ? 6.133 -16.954 -9.692 1.00 97.00 210 ASP A O 1
ATOM 1642 N N . THR A 1 211 ? 6.146 -14.989 -10.748 1.00 97.94 211 THR A N 1
ATOM 1643 C CA . THR A 1 211 ? 7.592 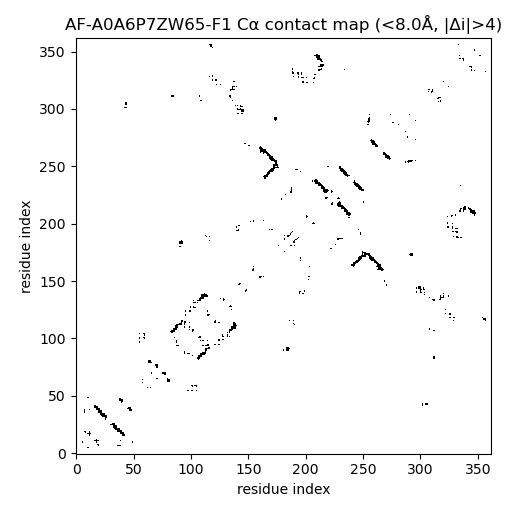-14.775 -10.601 1.00 97.94 211 THR A CA 1
ATOM 1644 C C . THR A 1 211 ? 7.897 -13.321 -10.296 1.00 97.94 211 THR A C 1
ATOM 1646 O O . THR A 1 211 ? 7.293 -12.426 -10.894 1.00 97.94 211 THR A O 1
ATOM 1649 N N . ILE A 1 212 ? 8.858 -13.093 -9.401 1.00 98.56 212 ILE A N 1
ATOM 1650 C CA . ILE A 1 212 ? 9.314 -11.766 -8.978 1.00 98.56 212 ILE A CA 1
ATOM 1651 C C . ILE A 1 212 ? 10.838 -11.696 -9.070 1.00 98.56 212 ILE A C 1
ATOM 1653 O O . ILE A 1 212 ? 11.525 -12.639 -8.685 1.00 98.56 212 ILE A O 1
ATOM 1657 N N . PHE A 1 213 ? 11.364 -10.575 -9.559 1.00 98.62 213 PHE A N 1
ATOM 1658 C CA . PHE A 1 213 ? 12.784 -10.245 -9.507 1.00 98.62 213 PHE A CA 1
ATOM 1659 C C . PHE A 1 213 ? 12.993 -8.789 -9.086 1.00 98.62 213 PHE A C 1
ATOM 1661 O O . PHE A 1 213 ? 12.405 -7.887 -9.690 1.00 98.62 213 PHE A O 1
ATOM 1668 N N . SER A 1 214 ? 13.854 -8.559 -8.098 1.00 98.69 214 SER A N 1
ATOM 1669 C CA . SER A 1 214 ? 14.119 -7.230 -7.548 1.00 98.69 214 SER A CA 1
ATOM 1670 C C . SER A 1 214 ? 15.596 -6.856 -7.626 1.00 98.69 214 SER A C 1
ATOM 1672 O O . SER A 1 214 ? 16.476 -7.638 -7.275 1.00 98.69 214 SER A O 1
ATOM 1674 N N . LEU A 1 215 ? 15.863 -5.609 -8.008 1.00 98.25 215 LEU A N 1
ATOM 1675 C CA . LEU A 1 215 ? 17.158 -4.946 -7.861 1.00 98.25 215 LEU A CA 1
ATOM 1676 C C . LEU A 1 215 ? 16.996 -3.756 -6.922 1.00 98.25 215 LEU A C 1
ATOM 1678 O O . LEU A 1 215 ? 15.948 -3.114 -6.913 1.00 98.25 215 LEU A O 1
ATOM 1682 N N . GLY A 1 216 ? 18.033 -3.425 -6.160 1.00 96.56 216 GLY A N 1
ATOM 1683 C CA . GLY A 1 216 ? 17.956 -2.328 -5.206 1.00 96.56 216 GLY A CA 1
ATOM 1684 C C . GLY A 1 216 ? 19.313 -1.845 -4.731 1.00 96.56 216 GLY A C 1
ATOM 1685 O O . GLY A 1 216 ? 20.279 -2.610 -4.706 1.00 96.56 216 GLY A O 1
ATOM 1686 N N . HIS A 1 217 ? 19.375 -0.574 -4.350 1.00 95.12 217 HIS A N 1
ATOM 1687 C CA . HIS A 1 217 ? 20.568 0.060 -3.805 1.00 95.12 217 HIS A CA 1
ATOM 1688 C C . HIS A 1 217 ? 20.198 1.139 -2.779 1.00 95.12 217 HIS A C 1
ATOM 1690 O O . HIS A 1 217 ? 19.099 1.697 -2.815 1.00 95.12 217 HIS A O 1
ATOM 1696 N N . ALA A 1 218 ? 21.130 1.437 -1.877 1.00 93.62 218 ALA A N 1
ATOM 1697 C CA . ALA A 1 218 ? 21.064 2.594 -0.993 1.00 93.62 218 ALA A CA 1
ATOM 1698 C C . ALA A 1 218 ? 22.118 3.614 -1.414 1.00 93.62 218 ALA A C 1
ATOM 1700 O O . ALA A 1 218 ? 23.312 3.406 -1.204 1.00 93.62 218 ALA A O 1
ATOM 1701 N N . PHE A 1 219 ? 21.670 4.720 -2.001 1.00 89.31 219 PHE A N 1
ATOM 1702 C CA . PHE A 1 219 ? 22.529 5.854 -2.338 1.00 89.31 219 PHE A CA 1
ATOM 1703 C C . PHE A 1 219 ? 22.782 6.762 -1.121 1.00 89.31 219 PHE A C 1
ATOM 1705 O O . PHE A 1 219 ? 23.816 7.422 -1.033 1.00 89.31 219 PHE A O 1
ATOM 1712 N N . CYS A 1 220 ? 21.861 6.771 -0.156 1.00 87.19 220 CYS A N 1
ATOM 1713 C CA . CYS A 1 220 ? 21.991 7.421 1.141 1.00 87.19 220 CYS A CA 1
ATOM 1714 C C . CYS A 1 220 ? 22.735 6.507 2.127 1.00 87.19 220 CYS A C 1
ATOM 1716 O O . CYS A 1 220 ? 22.295 5.393 2.427 1.00 87.19 220 CYS A O 1
ATOM 1718 N N . ALA A 1 221 ? 23.853 6.996 2.672 1.00 88.19 221 ALA A N 1
ATOM 1719 C CA . ALA A 1 221 ? 24.691 6.243 3.606 1.00 88.19 221 ALA A CA 1
ATOM 1720 C C . ALA A 1 221 ? 23.927 5.835 4.876 1.00 88.19 221 ALA A C 1
ATOM 1722 O O . ALA A 1 221 ? 24.133 4.750 5.421 1.00 88.19 221 ALA A O 1
ATOM 1723 N N . GLU A 1 222 ? 23.007 6.678 5.337 1.00 86.62 222 GLU A N 1
ATOM 1724 C CA . GLU A 1 222 ? 22.186 6.384 6.498 1.00 86.62 222 GLU A CA 1
ATOM 1725 C C . GLU A 1 222 ? 21.173 5.265 6.230 1.00 86.62 222 GLU A C 1
ATOM 1727 O O . GLU A 1 222 ? 20.957 4.435 7.112 1.00 86.62 222 GLU A O 1
ATOM 1732 N N . VAL A 1 223 ? 20.608 5.176 5.021 1.00 88.94 223 VAL A N 1
ATOM 1733 C CA . VAL A 1 223 ? 19.759 4.039 4.621 1.00 88.94 223 VAL A CA 1
ATOM 1734 C C . VAL A 1 223 ? 20.601 2.770 4.483 1.00 88.94 223 VAL A C 1
ATOM 1736 O O . VAL A 1 223 ? 20.225 1.726 5.015 1.00 88.94 223 VAL A O 1
ATOM 1739 N N . ALA A 1 224 ? 21.794 2.869 3.889 1.00 90.62 224 ALA A N 1
ATOM 1740 C CA . ALA A 1 224 ? 22.729 1.748 3.793 1.00 90.62 224 ALA A CA 1
ATOM 1741 C C . ALA A 1 224 ? 23.110 1.191 5.179 1.00 90.62 224 ALA A C 1
ATOM 1743 O O . ALA A 1 224 ? 23.205 -0.023 5.357 1.00 90.62 224 ALA A O 1
ATOM 1744 N N . SER A 1 225 ? 23.254 2.056 6.193 1.00 89.38 225 SER A N 1
ATOM 1745 C CA . SER A 1 225 ? 23.534 1.643 7.578 1.00 89.38 225 SER A CA 1
ATOM 1746 C C . SER A 1 225 ? 22.419 0.798 8.210 1.00 89.38 225 SER A C 1
ATOM 1748 O O . SER A 1 225 ? 22.668 0.048 9.154 1.00 89.38 225 SER A O 1
ATOM 1750 N N . LEU A 1 226 ? 21.197 0.886 7.673 1.00 88.94 226 LEU A N 1
ATOM 1751 C CA . LEU A 1 226 ? 20.053 0.071 8.075 1.00 88.94 226 LEU A CA 1
ATOM 1752 C C . LEU A 1 226 ? 19.979 -1.268 7.324 1.00 88.94 226 LEU A C 1
ATOM 1754 O O . LEU A 1 226 ? 19.063 -2.038 7.601 1.00 88.94 226 LEU A O 1
ATOM 1758 N N . LYS A 1 227 ? 20.933 -1.556 6.420 1.00 91.31 227 LYS A N 1
ATOM 1759 C CA . LYS A 1 227 ? 20.901 -2.698 5.487 1.00 91.31 227 LYS A CA 1
ATOM 1760 C C . LYS A 1 227 ? 19.614 -2.719 4.644 1.00 91.31 227 LYS A C 1
ATOM 1762 O O . LYS A 1 227 ? 19.060 -3.777 4.374 1.00 91.31 227 LYS A O 1
ATOM 1767 N N . ASP A 1 228 ? 19.144 -1.537 4.256 1.00 92.25 228 ASP A N 1
ATOM 1768 C CA . ASP A 1 228 ? 17.939 -1.321 3.450 1.00 92.25 228 ASP A CA 1
ATOM 1769 C C . ASP A 1 228 ? 18.317 -0.648 2.117 1.00 92.25 228 ASP A C 1
ATOM 1771 O O . ASP A 1 228 ? 19.480 -0.298 1.909 1.00 92.25 228 ASP A O 1
ATOM 1775 N N . ALA A 1 229 ? 17.353 -0.460 1.219 1.00 92.69 229 ALA A N 1
ATOM 1776 C CA . ALA A 1 229 ? 17.505 0.263 -0.040 1.00 92.69 229 ALA A CA 1
ATOM 1777 C C . ALA A 1 229 ? 16.660 1.546 -0.041 1.00 92.69 229 ALA A C 1
ATOM 1779 O O . ALA A 1 229 ? 15.575 1.597 0.530 1.00 92.69 229 ALA A O 1
ATOM 1780 N N . ASP A 1 230 ? 17.133 2.593 -0.719 1.00 91.44 230 ASP A N 1
ATOM 1781 C CA . ASP A 1 230 ? 16.333 3.802 -0.973 1.00 91.44 230 ASP A CA 1
ATOM 1782 C C . ASP A 1 230 ? 15.805 3.863 -2.409 1.00 91.44 230 ASP A C 1
ATOM 1784 O O . ASP A 1 230 ? 14.974 4.714 -2.722 1.00 91.44 230 ASP A O 1
ATOM 1788 N N . THR A 1 231 ? 16.268 2.960 -3.273 1.00 94.12 231 THR A N 1
ATOM 1789 C CA . THR A 1 231 ? 15.871 2.858 -4.673 1.00 94.12 231 THR A CA 1
ATOM 1790 C C . THR A 1 231 ? 15.809 1.389 -5.061 1.00 94.12 231 THR A C 1
ATOM 1792 O O . THR A 1 231 ? 16.804 0.675 -4.934 1.00 94.12 231 THR A O 1
ATOM 1795 N N . VAL A 1 232 ? 14.648 0.937 -5.535 1.00 97.31 232 VAL A N 1
ATOM 1796 C CA . VAL A 1 232 ? 14.404 -0.447 -5.951 1.00 97.31 232 VAL A CA 1
ATOM 1797 C C . VAL A 1 232 ? 13.648 -0.501 -7.274 1.00 97.31 232 VAL A C 1
ATOM 1799 O O . VAL A 1 232 ? 12.783 0.324 -7.559 1.00 97.31 232 VAL A O 1
ATOM 1802 N N . THR A 1 233 ? 13.963 -1.504 -8.086 1.00 98.25 233 THR A N 1
ATOM 1803 C CA . THR A 1 233 ? 13.177 -1.887 -9.258 1.00 98.25 233 THR A CA 1
ATOM 1804 C C . THR A 1 233 ? 12.666 -3.303 -9.066 1.00 98.25 233 THR A C 1
ATOM 1806 O O . THR A 1 233 ? 13.459 -4.205 -8.808 1.00 98.25 233 THR A O 1
ATOM 1809 N N . ILE A 1 234 ? 11.359 -3.504 -9.217 1.00 98.75 234 ILE A N 1
ATOM 1810 C CA . ILE A 1 234 ? 10.701 -4.805 -9.051 1.00 98.75 234 ILE A CA 1
ATOM 1811 C C . ILE A 1 234 ? 10.051 -5.186 -10.379 1.00 98.75 234 ILE A C 1
ATOM 1813 O O . ILE A 1 234 ? 9.237 -4.434 -10.914 1.00 98.75 234 ILE A O 1
ATOM 1817 N N . SER A 1 235 ? 10.406 -6.350 -10.913 1.00 98.62 235 SER A N 1
ATOM 1818 C CA . SER A 1 235 ? 9.795 -6.939 -12.105 1.00 98.62 235 SER A CA 1
ATOM 1819 C C . SER A 1 235 ? 8.972 -8.157 -11.714 1.00 98.62 235 SER A C 1
ATOM 1821 O O . SER A 1 235 ? 9.454 -9.019 -10.984 1.00 98.62 235 SER A O 1
ATOM 1823 N N . MET A 1 236 ? 7.737 -8.241 -12.200 1.00 98.56 236 MET A N 1
ATOM 1824 C CA . MET A 1 236 ? 6.806 -9.318 -11.868 1.00 98.56 236 MET A CA 1
ATOM 1825 C C . MET A 1 236 ? 6.163 -9.886 -13.131 1.00 98.56 236 MET A C 1
ATOM 1827 O O . MET A 1 236 ? 5.884 -9.145 -14.075 1.00 98.56 236 MET A O 1
ATOM 1831 N N . LYS A 1 237 ? 5.885 -11.189 -13.136 1.00 98.25 237 LYS A N 1
ATOM 1832 C CA . LYS A 1 237 ? 5.090 -11.858 -14.172 1.00 98.25 237 LYS A CA 1
ATOM 1833 C C . LYS A 1 237 ? 3.884 -12.524 -13.528 1.00 98.25 237 LYS A C 1
ATOM 1835 O O . LYS A 1 237 ? 4.063 -13.317 -12.615 1.00 98.25 237 LYS A O 1
ATOM 1840 N N . PHE A 1 238 ? 2.690 -12.228 -14.022 1.00 97.81 238 PHE A N 1
ATOM 1841 C CA . PHE A 1 238 ? 1.431 -12.790 -13.535 1.00 97.81 238 PHE A CA 1
ATOM 1842 C C . PHE A 1 238 ? 0.965 -13.988 -14.369 1.00 97.81 238 PHE A C 1
ATOM 1844 O O . PHE A 1 238 ? 1.405 -14.164 -15.511 1.00 97.81 238 PHE A O 1
ATOM 1851 N N . ALA A 1 239 ? 0.047 -14.782 -13.810 1.00 96.00 239 ALA A N 1
ATOM 1852 C CA . ALA A 1 239 ? -0.517 -15.967 -14.457 1.00 96.00 239 ALA A CA 1
ATOM 1853 C C . ALA A 1 239 ? -1.277 -15.615 -15.747 1.00 96.00 239 ALA A C 1
ATOM 1855 O O . ALA A 1 239 ? -1.248 -16.371 -16.719 1.00 96.00 239 ALA A O 1
ATOM 1856 N N . SER A 1 240 ? -1.886 -14.424 -15.803 1.00 94.94 240 SER A N 1
ATOM 1857 C CA . SER A 1 240 ? -2.479 -13.856 -17.025 1.00 94.94 240 SER A CA 1
ATOM 1858 C C . SER A 1 240 ? -1.485 -13.619 -18.173 1.00 94.94 240 SER A C 1
ATOM 1860 O O . SER A 1 240 ? -1.899 -13.366 -19.309 1.00 94.94 240 SER A O 1
ATOM 1862 N N . GLY A 1 241 ? -0.181 -13.672 -17.887 1.00 96.19 241 GLY A N 1
ATOM 1863 C CA . GLY A 1 241 ? 0.902 -13.301 -18.791 1.00 96.19 241 GLY A CA 1
ATOM 1864 C C . GLY A 1 241 ? 1.316 -11.830 -18.695 1.00 96.19 241 GLY A C 1
ATOM 1865 O O . GLY A 1 241 ? 2.285 -11.446 -19.352 1.00 96.19 241 GLY A O 1
ATOM 1866 N N . ALA A 1 242 ? 0.633 -11.012 -17.885 1.00 97.81 242 ALA A N 1
ATOM 1867 C CA . ALA A 1 242 ? 0.998 -9.614 -17.695 1.00 97.81 242 ALA A CA 1
ATOM 1868 C C . ALA A 1 242 ? 2.397 -9.476 -17.070 1.00 97.81 242 ALA A C 1
ATOM 1870 O O . ALA A 1 242 ? 2.723 -10.135 -16.079 1.00 97.81 242 ALA A O 1
ATOM 1871 N N . ILE A 1 243 ? 3.216 -8.590 -17.644 1.00 98.50 243 ILE A N 1
ATOM 1872 C CA . ILE A 1 243 ? 4.523 -8.210 -17.096 1.00 98.50 243 ILE A CA 1
ATOM 1873 C C . ILE A 1 243 ? 4.408 -6.840 -16.437 1.00 98.50 243 ILE A C 1
ATOM 1875 O O . ILE A 1 243 ? 3.921 -5.883 -17.044 1.00 98.50 243 ILE A O 1
ATOM 1879 N N . VAL A 1 244 ? 4.881 -6.734 -15.202 1.00 98.75 244 VAL A N 1
ATOM 1880 C CA . VAL A 1 244 ? 4.805 -5.510 -14.408 1.00 98.75 244 VAL A CA 1
ATOM 1881 C C . VAL A 1 244 ? 6.195 -5.049 -13.999 1.00 98.75 244 VAL A C 1
ATOM 1883 O O . VAL A 1 244 ? 7.008 -5.859 -13.568 1.00 98.75 244 VAL A O 1
ATOM 1886 N N . SER A 1 245 ? 6.454 -3.748 -14.112 1.00 98.62 245 SER A N 1
ATOM 1887 C CA . SER A 1 245 ? 7.692 -3.107 -13.656 1.00 98.62 245 SER A CA 1
ATOM 1888 C C . SER A 1 245 ? 7.383 -1.965 -12.687 1.00 98.62 245 SER A C 1
ATOM 1890 O O . SER A 1 245 ? 6.651 -1.041 -13.054 1.00 98.62 245 SER A O 1
ATOM 1892 N N . LEU A 1 246 ? 7.967 -1.991 -11.494 1.00 98.62 246 LEU A N 1
ATOM 1893 C CA . LEU A 1 246 ? 7.871 -0.929 -10.492 1.00 98.62 246 LEU A CA 1
ATOM 1894 C C . LEU A 1 246 ? 9.243 -0.265 -10.330 1.00 98.62 246 LEU A C 1
ATOM 1896 O O . LEU A 1 246 ? 10.188 -0.951 -9.960 1.00 98.62 246 LEU A O 1
ATOM 1900 N N . ASP A 1 247 ? 9.350 1.039 -10.587 1.00 97.25 247 ASP A N 1
ATOM 1901 C CA . ASP A 1 247 ? 10.507 1.886 -10.251 1.00 97.25 247 ASP A CA 1
ATOM 1902 C C . ASP A 1 247 ? 10.156 2.700 -9.000 1.00 97.25 247 ASP A C 1
ATOM 1904 O O . ASP A 1 247 ? 9.325 3.610 -9.065 1.00 97.25 247 ASP A O 1
ATOM 1908 N N . ILE A 1 248 ? 10.733 2.341 -7.852 1.00 95.75 248 ILE A N 1
ATOM 1909 C CA . ILE A 1 248 ? 10.386 2.918 -6.552 1.00 95.75 248 ILE A CA 1
ATOM 1910 C C . ILE A 1 248 ? 11.622 3.569 -5.946 1.00 95.75 248 ILE A C 1
ATOM 1912 O O . ILE A 1 248 ? 12.652 2.923 -5.771 1.00 95.75 248 ILE A O 1
ATOM 1916 N N . SER A 1 249 ? 11.516 4.843 -5.569 1.00 91.38 249 SER A N 1
ATOM 1917 C CA . SER A 1 249 ? 12.628 5.562 -4.943 1.00 91.38 249 SER A CA 1
ATOM 1918 C C . SER A 1 249 ? 12.165 6.523 -3.854 1.00 91.38 249 SER A C 1
ATOM 1920 O O . SER A 1 249 ? 11.190 7.259 -4.003 1.00 91.38 249 SER A O 1
ATOM 1922 N N . GLN A 1 250 ? 12.903 6.544 -2.752 1.00 84.88 250 GLN A N 1
ATOM 1923 C CA . GLN A 1 250 ? 12.833 7.564 -1.707 1.00 84.88 250 GLN A CA 1
ATOM 1924 C C . GLN A 1 250 ? 13.957 8.600 -1.858 1.00 84.88 250 GLN A C 1
ATOM 1926 O O . GLN A 1 250 ? 13.944 9.630 -1.189 1.00 84.88 250 GLN A O 1
ATOM 1931 N N . HIS A 1 251 ? 14.903 8.367 -2.773 1.00 70.88 251 HIS A N 1
ATOM 1932 C CA . HIS A 1 251 ? 16.018 9.256 -3.090 1.00 70.88 251 HIS A CA 1
ATOM 1933 C C . HIS A 1 251 ? 15.609 10.312 -4.138 1.00 70.88 251 HIS A C 1
ATOM 1935 O O . HIS A 1 251 ? 16.246 10.500 -5.177 1.00 70.88 251 HIS A O 1
ATOM 1941 N N . CYS A 1 252 ? 14.499 11.013 -3.898 1.00 61.47 252 CYS A N 1
ATOM 1942 C CA . CYS A 1 252 ? 14.080 12.133 -4.737 1.00 61.47 252 CYS A CA 1
ATOM 1943 C C . CYS A 1 252 ? 14.284 13.451 -4.012 1.00 61.47 252 CYS A C 1
ATOM 1945 O O . CYS A 1 252 ? 13.815 13.658 -2.899 1.00 61.47 252 CYS A O 1
ATOM 1947 N N . THR A 1 253 ? 15.025 14.356 -4.648 1.00 58.69 253 THR A N 1
ATOM 1948 C CA . THR A 1 253 ? 15.565 15.537 -3.970 1.00 58.69 253 THR A CA 1
ATOM 1949 C C . THR A 1 253 ? 14.628 16.741 -3.997 1.00 58.69 253 THR A C 1
ATOM 1951 O O . THR A 1 253 ? 14.874 17.688 -3.253 1.00 58.69 253 THR A O 1
ATOM 1954 N N . LYS A 1 254 ? 13.582 16.758 -4.846 1.00 70.25 254 LYS A N 1
ATOM 1955 C CA . LYS A 1 254 ? 12.814 17.997 -5.097 1.00 70.25 254 LYS A CA 1
ATOM 1956 C C . LYS A 1 254 ? 11.298 17.875 -5.294 1.00 70.25 254 LYS A C 1
ATOM 1958 O O . LYS A 1 254 ? 10.623 18.877 -5.093 1.00 70.25 254 LYS A O 1
ATOM 1963 N N . SER A 1 255 ? 10.741 16.733 -5.696 1.00 80.75 255 SER A N 1
ATOM 1964 C CA . SER A 1 255 ? 9.284 16.556 -5.852 1.00 80.75 255 SER A CA 1
ATOM 1965 C C . SER A 1 255 ? 8.925 15.076 -5.911 1.00 80.75 255 SER A C 1
ATOM 1967 O O . SER A 1 255 ? 9.742 14.270 -6.360 1.00 80.75 255 SER A O 1
ATOM 1969 N N . CYS A 1 256 ? 7.706 14.722 -5.503 1.00 86.62 256 CYS A N 1
ATOM 1970 C CA . CYS A 1 256 ? 7.184 13.381 -5.731 1.00 86.62 256 CYS A CA 1
ATOM 1971 C C . CYS A 1 256 ? 6.898 13.175 -7.226 1.00 86.62 256 CYS A C 1
ATOM 1973 O O . CYS A 1 256 ? 6.515 14.119 -7.927 1.00 86.62 256 CYS A O 1
ATOM 1975 N N . ASP A 1 257 ? 7.067 11.941 -7.697 1.00 88.38 257 ASP A N 1
ATOM 1976 C CA . ASP A 1 257 ? 6.768 11.526 -9.069 1.00 88.38 257 ASP A CA 1
ATOM 1977 C C . ASP A 1 257 ? 5.974 10.221 -9.041 1.00 88.38 257 ASP A C 1
ATOM 1979 O O . ASP A 1 257 ? 6.480 9.193 -8.596 1.00 88.38 257 ASP A O 1
ATOM 1983 N N . GLN A 1 258 ? 4.708 10.277 -9.446 1.00 92.25 258 GLN A N 1
ATOM 1984 C CA . GLN A 1 258 ? 3.782 9.149 -9.394 1.00 92.25 258 GLN A CA 1
ATOM 1985 C C . GLN A 1 258 ? 3.159 8.964 -10.774 1.00 92.25 258 GLN A C 1
ATOM 1987 O O . GLN A 1 258 ? 2.320 9.765 -11.190 1.00 92.25 258 GLN A O 1
ATOM 1992 N N . ARG A 1 259 ? 3.575 7.914 -11.485 1.00 94.25 259 ARG A N 1
ATOM 1993 C CA . ARG A 1 259 ? 3.090 7.589 -12.832 1.00 94.25 259 ARG A CA 1
ATOM 1994 C C . ARG A 1 259 ? 2.681 6.134 -12.904 1.00 94.25 259 ARG A C 1
ATOM 1996 O O . ARG A 1 259 ? 3.330 5.276 -12.313 1.00 94.25 259 ARG A O 1
ATOM 2003 N N . LEU A 1 260 ? 1.634 5.869 -13.668 1.00 97.06 260 LEU A N 1
ATOM 2004 C CA . LEU A 1 260 ? 1.118 4.529 -13.911 1.00 97.06 260 LEU A CA 1
ATOM 2005 C C . LEU A 1 260 ? 0.718 4.428 -15.376 1.00 97.06 260 LEU A C 1
ATOM 2007 O O . LEU A 1 260 ? -0.044 5.251 -15.874 1.00 97.06 260 LEU A O 1
ATOM 2011 N N . GLU A 1 261 ? 1.211 3.408 -16.059 1.00 97.56 261 GLU A N 1
ATOM 2012 C CA . GLU A 1 261 ? 0.887 3.136 -17.450 1.00 97.56 261 GLU A CA 1
ATOM 2013 C C . GLU A 1 261 ? 0.408 1.692 -17.591 1.00 97.56 261 GLU A C 1
ATOM 2015 O O . GLU A 1 261 ? 1.098 0.766 -17.168 1.00 97.56 261 GLU A O 1
ATOM 2020 N N . VAL A 1 262 ? -0.767 1.498 -18.187 1.00 97.75 262 VAL A N 1
ATOM 2021 C CA . VAL A 1 262 ? -1.390 0.187 -18.391 1.00 97.75 262 VAL A CA 1
ATOM 2022 C C . VAL A 1 262 ? -1.617 -0.030 -19.875 1.00 97.75 262 VAL A C 1
ATOM 2024 O O . VAL A 1 262 ? -2.339 0.734 -20.514 1.00 97.75 262 VAL A O 1
ATOM 2027 N N . HIS A 1 263 ? -1.008 -1.086 -20.410 1.00 97.56 263 HIS A N 1
ATOM 2028 C CA . HIS A 1 263 ? -1.118 -1.496 -21.805 1.00 97.56 263 HIS A CA 1
ATOM 2029 C C . HIS A 1 263 ? -1.929 -2.769 -21.912 1.00 97.56 263 HIS A C 1
ATOM 2031 O O . HIS A 1 263 ? -1.593 -3.794 -21.305 1.00 97.56 263 HIS A O 1
ATOM 2037 N N . GLY A 1 264 ? -2.958 -2.705 -22.742 1.00 96.69 264 GLY A N 1
ATOM 2038 C CA . GLY A 1 264 ? -3.662 -3.878 -23.202 1.00 96.69 264 GLY A CA 1
ATOM 2039 C C . GLY A 1 264 ? -3.694 -3.964 -24.720 1.00 96.69 264 GLY A C 1
ATOM 2040 O O . GLY A 1 264 ? -3.430 -3.005 -25.442 1.00 96.69 264 GLY A O 1
ATOM 2041 N N . SER A 1 265 ? -4.086 -5.137 -25.206 1.00 95.56 265 SER A N 1
ATOM 2042 C CA . SER A 1 265 ? -4.190 -5.470 -26.638 1.00 95.56 265 SER A CA 1
ATOM 2043 C C . SER A 1 265 ? -5.002 -4.485 -27.500 1.00 95.56 265 SER A C 1
ATOM 2045 O O . SER A 1 265 ? -4.905 -4.537 -28.724 1.00 95.56 265 SER A O 1
ATOM 2047 N N . ARG A 1 266 ? -5.836 -3.624 -26.899 1.00 95.38 266 ARG A N 1
ATOM 2048 C CA . ARG A 1 266 ? -6.706 -2.669 -27.607 1.00 95.38 266 ARG A CA 1
ATOM 2049 C C . ARG A 1 266 ? -6.498 -1.209 -27.208 1.00 95.38 266 ARG A C 1
ATOM 2051 O O . ARG A 1 266 ? -7.219 -0.351 -27.708 1.00 95.38 266 ARG A O 1
ATOM 2058 N N . GLY A 1 267 ? -5.542 -0.912 -26.333 1.00 93.88 267 GLY A N 1
ATOM 2059 C CA . GLY A 1 267 ? -5.266 0.465 -25.946 1.00 93.88 267 GLY A CA 1
ATOM 2060 C C . GLY A 1 267 ? -4.378 0.598 -24.719 1.00 93.88 267 GLY A C 1
ATOM 2061 O O . GLY A 1 267 ? -4.060 -0.373 -24.034 1.00 93.88 267 GLY A O 1
ATOM 2062 N N . THR A 1 268 ? -4.033 1.846 -24.428 1.00 95.69 268 THR A N 1
ATOM 2063 C CA . THR A 1 268 ? -3.169 2.218 -23.310 1.00 95.69 268 THR A CA 1
ATOM 2064 C C . THR A 1 268 ? -3.831 3.328 -22.507 1.00 95.69 268 THR A C 1
ATOM 2066 O O . THR A 1 268 ? -4.378 4.271 -23.080 1.00 95.69 268 THR A O 1
ATOM 2069 N N . LEU A 1 269 ? -3.752 3.240 -21.181 1.00 95.62 269 LEU A N 1
ATOM 2070 C CA . LEU A 1 269 ? -4.041 4.358 -20.286 1.00 95.62 269 LEU A CA 1
ATOM 2071 C C . LEU A 1 269 ? -2.788 4.747 -19.523 1.00 95.62 269 LEU A C 1
ATOM 2073 O O . LEU A 1 269 ? -2.037 3.890 -19.061 1.00 95.62 269 LEU A O 1
ATOM 2077 N N . ARG A 1 270 ? -2.603 6.053 -19.360 1.00 94.69 270 ARG A N 1
ATOM 2078 C CA . ARG A 1 270 ? -1.499 6.631 -18.607 1.00 94.69 270 ARG A CA 1
ATOM 2079 C C . ARG A 1 270 ? -2.038 7.640 -17.606 1.00 94.69 270 ARG A C 1
ATOM 2081 O O . ARG A 1 270 ? -2.784 8.546 -17.966 1.00 94.69 270 ARG A O 1
ATOM 2088 N N . VAL A 1 271 ? -1.638 7.470 -16.356 1.00 91.88 271 VAL A N 1
ATOM 2089 C CA . VAL A 1 271 ? -1.736 8.475 -15.305 1.00 91.88 271 VAL A CA 1
ATOM 2090 C C . VAL A 1 271 ? -0.363 9.119 -15.199 1.00 91.88 271 VAL A C 1
ATOM 2092 O O . VAL A 1 271 ? 0.605 8.466 -14.808 1.00 91.88 271 VAL A O 1
ATOM 2095 N N . ASP A 1 272 ? -0.278 10.385 -15.592 1.00 88.38 272 ASP A N 1
ATOM 2096 C CA . ASP A 1 272 ? 0.928 11.189 -15.433 1.00 88.38 272 ASP A CA 1
ATOM 2097 C C . ASP A 1 272 ? 1.047 11.781 -14.031 1.00 88.38 272 ASP A C 1
ATOM 2099 O O . ASP A 1 272 ? 0.070 11.870 -13.278 1.00 88.38 272 ASP A O 1
ATOM 2103 N N . ASN A 1 273 ? 2.265 12.208 -13.692 1.00 84.19 273 ASN A N 1
ATOM 2104 C CA . ASN A 1 273 ? 2.490 12.920 -12.448 1.00 84.19 273 ASN A CA 1
ATOM 2105 C C . ASN A 1 273 ? 1.683 14.217 -12.455 1.00 84.19 273 ASN A C 1
ATOM 2107 O O . ASN A 1 273 ? 1.653 14.937 -13.457 1.00 84.19 273 ASN A O 1
ATOM 2111 N N . GLN A 1 274 ? 1.036 14.526 -11.334 1.00 76.88 274 GLN A N 1
ATOM 2112 C CA . GLN A 1 274 ? 0.278 15.762 -11.241 1.00 76.88 274 GLN A CA 1
ATOM 2113 C C . GLN A 1 274 ? 1.254 16.934 -11.250 1.00 76.88 274 GLN A C 1
ATOM 2115 O O . GLN A 1 274 ? 2.129 17.041 -10.398 1.00 76.88 274 GLN A O 1
ATOM 2120 N N . ASN A 1 275 ? 1.092 17.815 -12.230 1.00 71.50 275 ASN A N 1
ATOM 2121 C CA . ASN A 1 275 ? 1.781 19.090 -12.280 1.00 71.50 275 ASN A CA 1
ATOM 2122 C C . ASN A 1 275 ? 0.745 20.187 -12.022 1.00 71.50 275 ASN A C 1
ATOM 2124 O O . ASN A 1 275 ? 0.033 20.561 -12.956 1.00 71.50 275 ASN A O 1
ATOM 2128 N N . PRO A 1 276 ? 0.633 20.705 -10.784 1.00 66.25 276 PRO A N 1
ATOM 2129 C CA . PRO A 1 276 ? -0.375 21.708 -10.443 1.00 66.25 276 PRO A CA 1
ATOM 2130 C C . PRO A 1 276 ? -0.271 22.985 -11.280 1.00 66.25 276 PRO A C 1
ATOM 2132 O O . PRO A 1 276 ? -1.269 23.676 -11.461 1.00 66.25 276 PRO A O 1
ATOM 2135 N N . LEU A 1 277 ? 0.922 23.295 -11.798 1.00 67.12 277 LEU A N 1
ATOM 2136 C CA . LEU A 1 277 ? 1.147 24.464 -12.645 1.00 67.12 277 LEU A CA 1
ATOM 2137 C C . LEU A 1 277 ? 0.901 24.182 -14.131 1.00 67.12 277 LEU A C 1
ATOM 2139 O O . LEU A 1 277 ? 0.783 25.123 -14.906 1.00 67.12 277 LEU A O 1
ATOM 2143 N N . GLY A 1 278 ? 0.868 22.914 -14.555 1.00 64.00 278 GLY A N 1
ATOM 2144 C CA . GLY A 1 278 ? 0.765 22.531 -15.969 1.00 64.00 278 GLY A CA 1
ATOM 2145 C C . GLY A 1 278 ? 1.957 22.962 -16.840 1.00 64.00 278 GLY A C 1
ATOM 2146 O O . GLY A 1 278 ? 1.921 22.780 -18.054 1.00 64.00 278 GLY A O 1
ATOM 2147 N N . ILE A 1 279 ? 3.018 23.520 -16.245 1.00 62.59 279 ILE A N 1
ATOM 2148 C CA . ILE A 1 279 ? 4.212 24.002 -16.948 1.00 62.59 279 ILE A CA 1
ATOM 2149 C C . ILE A 1 279 ? 5.283 22.917 -16.900 1.00 62.59 279 ILE A C 1
ATOM 2151 O O . ILE A 1 279 ? 5.742 22.542 -15.821 1.00 62.59 279 ILE A O 1
ATOM 2155 N N . THR A 1 280 ? 5.695 22.426 -18.066 1.00 59.66 280 THR A N 1
ATOM 2156 C CA . THR A 1 280 ? 6.815 21.485 -18.189 1.00 59.66 280 THR A CA 1
ATOM 2157 C C . THR A 1 280 ? 8.029 22.249 -18.700 1.00 59.66 280 THR A C 1
ATOM 2159 O O . THR A 1 280 ? 7.993 22.790 -19.802 1.00 59.66 280 THR A O 1
ATOM 2162 N N . GLU A 1 281 ? 9.089 22.323 -17.898 1.00 57.25 281 GLU A N 1
ATOM 2163 C CA . GLU A 1 281 ? 10.360 22.914 -18.318 1.00 57.25 281 GLU A CA 1
ATOM 2164 C C . GLU A 1 281 ? 11.308 21.810 -18.806 1.00 57.25 281 GLU A C 1
ATOM 2166 O O . GLU A 1 281 ? 11.491 20.790 -18.141 1.00 57.25 281 GLU A O 1
ATOM 2171 N N . HIS A 1 282 ? 11.914 22.008 -19.977 1.00 50.56 282 HIS A N 1
ATOM 2172 C CA . HIS A 1 282 ? 12.950 21.131 -20.520 1.00 50.56 282 HIS A CA 1
ATOM 2173 C C . HIS A 1 282 ? 14.306 21.849 -20.419 1.00 50.56 282 HIS A C 1
ATOM 2175 O O . HIS A 1 282 ? 14.598 22.735 -21.216 1.00 50.56 282 HIS A O 1
ATOM 2181 N N . GLY A 1 283 ? 15.127 21.494 -19.425 1.00 54.19 283 GLY A N 1
ATOM 2182 C CA . GLY A 1 283 ? 16.437 22.112 -19.169 1.00 54.19 283 GLY A CA 1
ATOM 2183 C C . GLY A 1 283 ? 16.978 21.788 -17.770 1.00 54.19 283 GLY A C 1
ATOM 2184 O O . GLY A 1 283 ? 16.317 21.112 -16.989 1.00 54.19 283 GLY A O 1
ATOM 2185 N N . THR A 1 284 ? 18.177 22.269 -17.426 1.00 48.84 284 THR A N 1
ATOM 2186 C CA . THR A 1 284 ? 18.843 22.078 -16.112 1.00 48.84 284 THR A CA 1
ATOM 2187 C C . THR A 1 284 ? 18.262 22.928 -14.969 1.00 48.84 284 THR A C 1
ATOM 2189 O O . THR A 1 284 ? 18.866 23.043 -13.901 1.00 48.84 284 THR A O 1
ATOM 2192 N N . SER A 1 285 ? 17.090 23.526 -15.171 1.00 51.91 285 SER A N 1
ATOM 2193 C CA . SER A 1 285 ? 16.425 24.380 -14.191 1.00 51.91 285 SER A CA 1
ATOM 2194 C C . SER A 1 285 ? 15.709 23.563 -13.107 1.00 51.91 285 SER A C 1
ATOM 2196 O O . SER A 1 285 ? 15.253 22.437 -13.306 1.00 51.91 285 SER A O 1
ATOM 2198 N N . VAL A 1 286 ? 15.682 24.133 -11.905 1.00 52.38 286 VAL A N 1
ATOM 2199 C CA . VAL A 1 286 ? 15.050 23.585 -10.703 1.00 52.38 286 VAL A CA 1
ATOM 2200 C C . VAL A 1 286 ? 13.540 23.467 -10.926 1.00 52.38 286 VAL A C 1
ATOM 2202 O O . VAL A 1 286 ? 12.944 24.361 -11.51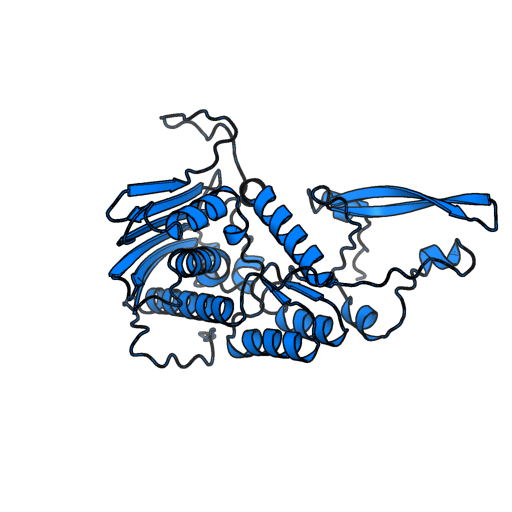1 1.00 52.38 286 VAL A O 1
ATOM 2205 N N . SER A 1 287 ? 12.913 22.398 -10.414 1.00 50.78 287 SER A N 1
ATOM 2206 C CA . SER A 1 287 ? 11.450 22.242 -10.436 1.00 50.78 287 SER A CA 1
ATOM 2207 C C . SER A 1 287 ? 10.753 23.538 -10.006 1.00 50.78 287 SER A C 1
ATOM 2209 O O . SER A 1 287 ? 10.959 23.994 -8.881 1.00 50.78 287 SER A O 1
ATOM 2211 N N . LEU A 1 288 ? 9.921 24.106 -10.886 1.00 58.25 288 LEU A N 1
ATOM 2212 C CA . LEU A 1 288 ? 9.169 25.346 -10.639 1.00 58.25 288 LEU A CA 1
ATOM 2213 C C . LEU A 1 288 ? 8.187 25.214 -9.464 1.00 58.25 288 LEU A C 1
ATOM 2215 O O . LEU A 1 288 ? 7.791 26.208 -8.859 1.00 58.25 288 LEU A O 1
ATOM 2219 N N . PHE A 1 289 ? 7.804 23.980 -9.131 1.00 65.94 289 PHE A N 1
ATOM 2220 C CA . PHE A 1 289 ? 6.946 23.649 -8.004 1.00 65.94 289 PHE A CA 1
ATOM 2221 C C . PHE A 1 289 ? 7.391 22.325 -7.382 1.00 65.94 289 PHE A C 1
ATOM 2223 O O . PHE A 1 289 ? 7.682 21.363 -8.093 1.00 65.94 289 PHE A O 1
ATOM 2230 N N . SER A 1 290 ? 7.468 22.272 -6.057 1.00 72.56 290 SER A N 1
ATOM 2231 C CA . SER A 1 290 ? 7.736 21.042 -5.314 1.00 72.56 290 SER A CA 1
ATOM 2232 C C . SER A 1 290 ? 6.412 20.517 -4.777 1.00 72.56 290 SER A C 1
ATOM 2234 O O . SER A 1 290 ? 5.748 21.218 -4.016 1.00 72.56 290 SER A O 1
ATOM 2236 N N . GLN A 1 291 ? 6.014 19.315 -5.192 1.00 80.38 291 GLN A N 1
ATOM 2237 C CA . GLN A 1 291 ? 4.853 18.634 -4.627 1.00 80.38 291 GLN A CA 1
ATOM 2238 C C . GLN A 1 291 ? 5.332 17.545 -3.666 1.00 80.38 291 GLN A C 1
ATOM 2240 O O . GLN A 1 291 ? 6.195 16.733 -4.019 1.00 80.38 291 GLN A O 1
ATOM 2245 N N . THR A 1 292 ? 4.778 17.518 -2.453 1.00 86.31 292 THR A N 1
ATOM 2246 C CA . THR A 1 292 ? 5.009 16.409 -1.523 1.00 86.31 292 THR A CA 1
ATOM 2247 C C . THR A 1 292 ? 4.055 15.249 -1.799 1.00 86.31 292 THR A C 1
ATOM 2249 O O . THR A 1 292 ? 2.989 15.406 -2.395 1.00 86.31 292 THR A O 1
ATOM 2252 N N . HIS A 1 293 ? 4.407 14.065 -1.310 1.00 86.81 293 HIS A N 1
ATOM 2253 C CA . HIS A 1 293 ? 3.567 12.873 -1.365 1.00 86.81 293 HIS A CA 1
ATOM 2254 C C . HIS A 1 293 ? 2.224 13.096 -0.660 1.00 86.81 293 HIS A C 1
ATOM 2256 O O . HIS A 1 293 ? 1.187 12.643 -1.142 1.00 86.81 293 HIS A O 1
ATOM 2262 N N . ALA A 1 294 ? 2.234 13.851 0.444 1.00 86.50 294 ALA A N 1
ATOM 2263 C CA . ALA A 1 294 ? 1.023 14.241 1.157 1.00 86.50 294 ALA A CA 1
ATOM 2264 C C . ALA A 1 294 ? 0.117 15.126 0.286 1.00 86.50 294 ALA A C 1
ATOM 2266 O O . ALA A 1 294 ? -1.077 14.850 0.181 1.00 86.50 294 ALA A O 1
ATOM 2267 N N . ASP A 1 295 ? 0.684 16.122 -0.406 1.00 86.06 295 ASP A N 1
ATOM 2268 C CA . ASP A 1 295 ? -0.076 16.980 -1.324 1.00 86.06 295 ASP A CA 1
ATOM 2269 C C . ASP A 1 295 ? -0.667 16.166 -2.485 1.00 86.06 295 ASP A C 1
ATOM 2271 O O . ASP A 1 295 ? -1.844 16.307 -2.817 1.00 86.06 295 ASP A O 1
ATOM 2275 N N . ARG A 1 296 ? 0.130 15.268 -3.084 1.00 87.50 296 ARG A N 1
ATOM 2276 C CA . ARG A 1 296 ? -0.276 14.426 -4.224 1.00 87.50 296 ARG A CA 1
ATOM 2277 C C . ARG A 1 296 ? -1.442 13.497 -3.895 1.00 87.50 296 ARG A C 1
ATOM 2279 O O . ARG A 1 296 ? -2.270 13.235 -4.770 1.00 87.50 296 ARG A O 1
ATOM 2286 N N . TYR A 1 297 ? -1.501 12.980 -2.670 1.00 90.81 297 TYR A N 1
ATOM 2287 C CA . TYR A 1 297 ? -2.503 11.998 -2.248 1.00 90.81 297 TYR A CA 1
ATOM 2288 C C . TYR A 1 297 ? -3.555 12.556 -1.281 1.00 90.81 297 TYR A C 1
ATOM 2290 O O . TYR A 1 297 ? -4.367 11.787 -0.765 1.00 90.81 297 TYR A O 1
ATOM 2298 N N . GLN A 1 298 ? -3.621 13.878 -1.084 1.00 90.31 298 GLN A N 1
ATOM 2299 C CA . GLN A 1 298 ? -4.579 14.521 -0.175 1.00 90.31 298 GLN A CA 1
ATOM 2300 C C . GLN A 1 298 ? -6.031 14.083 -0.443 1.00 90.31 298 GLN A C 1
ATOM 2302 O O . GLN A 1 298 ? -6.767 13.711 0.474 1.00 90.31 298 GLN A O 1
ATOM 2307 N N . GLU A 1 299 ? -6.442 14.076 -1.712 1.00 91.19 299 GLU A N 1
ATOM 2308 C CA . GLU A 1 299 ? -7.786 13.660 -2.121 1.00 91.19 299 GLU A CA 1
ATOM 2309 C C . GLU A 1 299 ? -8.029 12.156 -1.902 1.00 91.19 299 GLU A C 1
ATOM 2311 O O . GLU A 1 299 ? -9.120 11.755 -1.488 1.00 91.19 299 GLU A O 1
ATOM 2316 N N . ALA A 1 300 ? -7.008 11.324 -2.124 1.00 94.38 300 ALA A N 1
ATOM 2317 C CA . ALA A 1 300 ? -7.082 9.885 -1.890 1.00 94.38 300 ALA A CA 1
ATOM 2318 C C . ALA A 1 300 ? -7.284 9.581 -0.396 1.00 94.38 300 ALA A C 1
ATOM 2320 O O . ALA A 1 300 ? -8.198 8.842 -0.027 1.00 94.38 300 ALA A O 1
ATOM 2321 N N . TYR A 1 301 ? -6.517 10.238 0.478 1.00 93.19 301 TYR A N 1
ATOM 2322 C CA . TYR A 1 301 ? -6.683 10.142 1.929 1.00 93.19 301 TYR A CA 1
ATOM 2323 C C . TYR A 1 301 ? -8.038 10.667 2.406 1.00 93.19 301 TYR A C 1
ATOM 2325 O O . TYR A 1 301 ? -8.679 10.045 3.257 1.00 93.19 301 TYR A O 1
ATOM 2333 N N . ARG A 1 302 ? -8.536 11.769 1.827 1.00 92.56 302 ARG A N 1
ATOM 2334 C CA . ARG A 1 302 ? -9.880 12.282 2.126 1.00 92.56 302 ARG A CA 1
ATOM 2335 C C . ARG A 1 302 ? -10.953 11.238 1.808 1.00 92.56 302 ARG A C 1
ATOM 2337 O O . ARG A 1 302 ? -11.849 11.018 2.625 1.00 92.56 302 ARG A O 1
ATOM 2344 N N . ARG A 1 303 ? -10.859 10.572 0.653 1.00 95.94 303 ARG A N 1
ATOM 2345 C CA . ARG A 1 303 ? -11.786 9.506 0.233 1.00 95.94 303 ARG A CA 1
ATOM 2346 C C . ARG A 1 303 ? -11.664 8.248 1.091 1.00 95.94 303 ARG A C 1
ATOM 2348 O O . ARG A 1 303 ? -12.697 7.714 1.490 1.00 95.94 303 ARG A O 1
ATOM 2355 N N . LEU A 1 304 ? -10.447 7.832 1.442 1.00 95.94 304 LEU A N 1
ATOM 2356 C CA . LEU A 1 304 ? -10.190 6.738 2.386 1.00 95.94 304 LEU A CA 1
ATOM 2357 C C . LEU A 1 304 ? -10.825 7.023 3.755 1.00 95.94 304 LEU A C 1
ATOM 2359 O O . LEU A 1 304 ? -11.497 6.170 4.332 1.00 95.94 304 LEU A O 1
ATOM 2363 N N . PHE A 1 305 ? -10.684 8.245 4.268 1.00 94.06 305 PHE A N 1
ATOM 2364 C CA . PHE A 1 305 ? -11.290 8.610 5.544 1.00 94.06 305 PHE A CA 1
ATOM 2365 C C . PHE A 1 305 ? -12.823 8.645 5.463 1.00 94.06 305 PHE A C 1
ATOM 2367 O O . PHE A 1 305 ? -13.511 8.157 6.358 1.00 94.06 305 PHE A O 1
ATOM 2374 N N . GLN A 1 306 ? -13.385 9.157 4.364 1.00 95.06 306 GLN A N 1
ATOM 2375 C CA . GLN A 1 306 ? -14.828 9.093 4.108 1.00 95.06 306 GLN A CA 1
ATOM 2376 C C . GLN A 1 306 ? -15.347 7.653 4.044 1.00 95.06 306 GLN A C 1
ATOM 2378 O O . GLN A 1 306 ? -16.402 7.370 4.617 1.00 95.06 306 GLN A O 1
ATOM 2383 N N . HIS A 1 307 ? -14.590 6.756 3.410 1.00 96.75 307 HIS A N 1
ATOM 2384 C CA . HIS A 1 307 ? -14.859 5.318 3.377 1.00 96.75 307 HIS A CA 1
ATOM 2385 C C . HIS A 1 307 ? -14.893 4.722 4.782 1.00 96.75 307 HIS A C 1
ATOM 2387 O O . HIS A 1 307 ? -15.880 4.103 5.183 1.00 96.75 307 HIS A O 1
ATOM 2393 N N . PHE A 1 308 ? -13.871 5.000 5.593 1.00 96.44 308 PHE A N 1
ATOM 2394 C CA . PHE A 1 308 ? -13.827 4.547 6.982 1.00 96.44 308 PHE A CA 1
ATOM 2395 C C . PHE A 1 308 ? -15.059 4.992 7.783 1.00 96.44 308 PHE A C 1
ATOM 2397 O O . PHE A 1 308 ? -15.671 4.194 8.491 1.00 96.44 308 PHE A O 1
ATOM 2404 N N . LEU A 1 309 ? -15.494 6.242 7.631 1.00 93.94 309 LEU A N 1
ATOM 2405 C CA . LEU A 1 309 ? -16.656 6.769 8.351 1.00 93.94 309 LEU A CA 1
ATOM 2406 C C . LEU A 1 309 ? -17.973 6.117 7.930 1.00 93.94 309 LEU A C 1
ATOM 2408 O O . LEU A 1 309 ? -18.847 5.912 8.774 1.00 93.94 309 LEU A O 1
ATOM 2412 N N . ARG A 1 310 ? -18.148 5.830 6.637 1.00 95.94 310 ARG A N 1
ATOM 2413 C CA . ARG A 1 310 ? -19.317 5.094 6.138 1.00 95.94 310 ARG A CA 1
ATOM 2414 C C . ARG A 1 310 ? -19.287 3.647 6.628 1.00 95.94 310 ARG A C 1
ATOM 2416 O O . ARG A 1 310 ? -20.315 3.165 7.099 1.00 95.94 310 ARG A O 1
ATOM 2423 N N . THR A 1 311 ? -18.109 3.029 6.643 1.00 96.56 311 THR A N 1
ATOM 2424 C CA . THR A 1 311 ? -17.894 1.670 7.152 1.00 96.56 311 THR A CA 1
ATOM 2425 C C . THR A 1 311 ? -18.218 1.563 8.650 1.00 96.56 311 THR A C 1
ATOM 2427 O O . THR A 1 311 ? -19.003 0.716 9.062 1.00 96.56 311 THR A O 1
ATOM 2430 N N . VAL A 1 312 ? -17.722 2.485 9.484 1.00 93.44 312 VAL A N 1
ATOM 2431 C CA . VAL A 1 312 ? -18.038 2.542 10.931 1.00 93.44 312 VAL A CA 1
ATOM 2432 C C . VAL A 1 312 ? -19.531 2.769 11.194 1.00 93.44 312 VAL A C 1
ATOM 2434 O O . VAL A 1 312 ? -20.053 2.339 12.221 1.00 93.44 312 VAL A O 1
ATOM 2437 N N . LYS A 1 313 ? -20.235 3.431 10.269 1.00 92.50 313 LYS A N 1
ATOM 2438 C CA . LYS A 1 313 ? -21.692 3.630 10.317 1.00 92.50 313 LYS A CA 1
ATOM 2439 C C . LYS A 1 313 ? -22.489 2.443 9.756 1.00 92.50 313 LYS A C 1
ATOM 2441 O O . LYS A 1 313 ? -23.710 2.548 9.693 1.00 92.50 313 LYS A O 1
ATOM 2446 N N . GLY A 1 314 ? -21.830 1.364 9.326 1.00 94.50 314 GLY A N 1
ATOM 2447 C CA . GLY A 1 314 ? -22.476 0.190 8.734 1.00 94.50 314 GLY A CA 1
ATOM 2448 C C . GLY A 1 314 ? -23.106 0.451 7.364 1.00 94.50 314 GLY A C 1
ATOM 2449 O O . GLY A 1 314 ? -24.032 -0.252 6.980 1.00 94.50 314 GLY A O 1
ATOM 2450 N N . LYS A 1 315 ? -22.661 1.490 6.643 1.00 95.38 315 LYS A N 1
ATOM 2451 C CA . LYS A 1 315 ? -23.202 1.835 5.317 1.00 95.38 315 LYS A CA 1
ATOM 2452 C C . LYS A 1 315 ? -22.541 1.071 4.172 1.00 95.38 315 LYS A C 1
ATOM 2454 O O . LYS A 1 315 ? -23.114 1.007 3.093 1.00 95.38 315 LYS A O 1
ATOM 2459 N N . GLU A 1 316 ? -21.342 0.550 4.397 1.00 96.19 316 GLU A N 1
ATOM 2460 C CA . GLU A 1 316 ? -20.558 -0.223 3.432 1.00 96.19 316 GLU A CA 1
ATOM 2461 C C . GLU A 1 316 ? -19.520 -1.078 4.172 1.00 96.19 316 GLU A C 1
ATOM 2463 O O . GLU A 1 316 ? -19.261 -0.846 5.356 1.00 96.19 316 GLU A O 1
ATOM 2468 N N . SER A 1 317 ? -18.938 -2.054 3.479 1.00 96.00 317 SER A N 1
ATOM 2469 C CA . SER A 1 317 ? -17.859 -2.905 3.998 1.00 96.00 317 SER A CA 1
ATOM 2470 C C . SER A 1 317 ? -16.477 -2.311 3.687 1.00 96.00 317 SER A C 1
ATOM 2472 O O . SER A 1 317 ? -16.352 -1.499 2.764 1.00 96.00 317 SER A O 1
ATOM 2474 N N . PRO A 1 318 ? -15.413 -2.702 4.415 1.00 96.62 318 PRO A N 1
ATOM 2475 C CA . PRO A 1 318 ? -14.042 -2.394 4.013 1.00 96.62 318 PRO A CA 1
ATOM 2476 C C . PRO A 1 318 ? -13.768 -2.810 2.556 1.00 96.62 318 PRO A C 1
ATOM 2478 O O . PRO A 1 318 ? -14.121 -3.912 2.152 1.00 96.62 318 PRO A O 1
ATOM 2481 N N . VAL A 1 319 ? -13.149 -1.921 1.768 1.00 95.31 319 VAL A N 1
ATOM 2482 C CA . VAL A 1 319 ? -12.826 -2.177 0.344 1.00 95.31 319 VAL A CA 1
ATOM 2483 C C . VAL A 1 319 ? -11.698 -3.194 0.175 1.00 95.31 319 VAL A C 1
ATOM 2485 O O . VAL A 1 319 ? -11.672 -3.923 -0.810 1.00 95.31 319 VAL A O 1
ATOM 2488 N N . VAL A 1 320 ? -10.748 -3.211 1.109 1.00 95.75 320 VAL A N 1
ATOM 2489 C CA . VAL A 1 320 ? -9.619 -4.145 1.109 1.00 95.75 320 VAL A CA 1
ATOM 2490 C C . VAL A 1 320 ? -10.024 -5.344 1.952 1.00 95.75 320 VAL A C 1
ATOM 2492 O O . VAL A 1 320 ? -10.334 -5.172 3.132 1.00 95.75 320 VAL A O 1
ATOM 2495 N N . THR A 1 321 ? -10.032 -6.537 1.359 1.00 95.50 321 THR A N 1
ATOM 2496 C CA . THR A 1 321 ? -10.322 -7.767 2.107 1.00 95.50 321 THR A CA 1
ATOM 2497 C C . THR A 1 321 ? -9.099 -8.240 2.890 1.00 95.50 321 THR A C 1
ATOM 2499 O O . THR A 1 321 ? -7.964 -7.853 2.581 1.00 95.50 321 THR A O 1
ATOM 2502 N N . LYS A 1 322 ? -9.330 -9.117 3.879 1.00 95.75 322 LYS A N 1
ATOM 2503 C CA . LYS A 1 322 ? -8.266 -9.849 4.584 1.00 95.75 322 LYS A CA 1
ATOM 2504 C C . LYS A 1 322 ? -7.301 -10.454 3.573 1.00 95.75 322 LYS A C 1
ATOM 2506 O O . LYS A 1 322 ? -6.089 -10.307 3.692 1.00 95.75 322 LYS A O 1
ATOM 2511 N N . GLU A 1 323 ? -7.855 -11.058 2.530 1.00 95.06 323 GLU A N 1
ATOM 2512 C CA . GLU A 1 323 ? -7.081 -11.732 1.511 1.00 95.06 323 GLU A CA 1
ATOM 2513 C C . GLU A 1 323 ? -6.184 -10.760 0.745 1.00 95.06 323 GLU A C 1
ATOM 2515 O O . GLU A 1 323 ? -4.963 -10.850 0.781 1.00 95.06 323 GLU A O 1
ATOM 2520 N N . GLN A 1 324 ? -6.754 -9.730 0.133 1.00 95.06 324 GLN A N 1
ATOM 2521 C CA . GLN A 1 324 ? -5.956 -8.772 -0.636 1.00 95.06 324 GLN A CA 1
ATOM 2522 C C . GLN A 1 324 ? -4.803 -8.165 0.178 1.00 95.06 324 GLN A C 1
ATOM 2524 O O . GLN A 1 324 ? -3.704 -7.988 -0.346 1.00 95.06 324 GLN A O 1
ATOM 2529 N N . PHE A 1 325 ? -5.027 -7.913 1.471 1.00 95.25 325 PHE A N 1
ATOM 2530 C CA . PHE A 1 325 ? -3.988 -7.420 2.366 1.00 95.25 325 PHE A CA 1
ATOM 2531 C C . PHE A 1 325 ? -2.859 -8.434 2.605 1.00 95.25 325 PHE A C 1
ATOM 2533 O O . PHE A 1 325 ? -1.684 -8.094 2.457 1.00 95.25 325 PHE A O 1
ATOM 2540 N N . LEU A 1 326 ? -3.192 -9.681 2.955 1.00 94.06 326 LEU A N 1
ATOM 2541 C CA . LEU A 1 326 ? -2.191 -10.714 3.243 1.00 94.06 326 LEU A CA 1
ATOM 2542 C C . LEU A 1 326 ? -1.349 -11.068 2.005 1.00 94.06 326 LEU A C 1
ATOM 2544 O O . LEU A 1 326 ? -0.155 -11.346 2.129 1.00 94.06 326 LEU A O 1
ATOM 2548 N N . TRP A 1 327 ? -1.942 -11.016 0.811 1.00 93.44 327 TRP A N 1
ATOM 2549 C CA . TRP A 1 327 ? -1.230 -11.261 -0.441 1.00 93.44 327 TRP A CA 1
ATOM 2550 C C . TRP A 1 327 ? -0.260 -10.122 -0.759 1.00 93.44 327 TRP A C 1
ATOM 2552 O O . TRP A 1 327 ? 0.876 -10.390 -1.141 1.00 93.44 327 TRP A O 1
ATOM 2562 N N . ALA A 1 328 ? -0.649 -8.863 -0.533 1.00 94.75 328 ALA A N 1
ATOM 2563 C CA . ALA A 1 328 ? 0.250 -7.726 -0.727 1.00 94.75 328 ALA A CA 1
ATOM 2564 C C . ALA A 1 328 ? 1.508 -7.829 0.156 1.00 94.75 328 ALA A C 1
ATOM 2566 O O . ALA A 1 328 ? 2.614 -7.575 -0.322 1.00 94.75 328 ALA A O 1
ATOM 2567 N N . ILE A 1 329 ? 1.361 -8.273 1.412 1.00 93.75 329 ILE A N 1
ATOM 2568 C CA . ILE A 1 329 ? 2.502 -8.535 2.308 1.00 93.75 329 ILE A CA 1
ATOM 2569 C C . ILE A 1 329 ? 3.368 -9.682 1.780 1.00 93.75 329 ILE A C 1
ATOM 2571 O O . ILE A 1 329 ? 4.589 -9.555 1.745 1.00 93.75 329 ILE A O 1
ATOM 2575 N N . GLN A 1 330 ? 2.757 -10.785 1.341 1.00 94.00 330 GLN A N 1
ATOM 2576 C CA . GLN A 1 330 ? 3.491 -11.929 0.792 1.00 94.00 330 GLN A CA 1
ATOM 2577 C C . GLN A 1 330 ? 4.314 -11.541 -0.445 1.00 94.00 330 GLN A C 1
ATOM 2579 O O . GLN A 1 330 ? 5.471 -11.933 -0.570 1.00 94.00 330 GLN A O 1
ATOM 2584 N N . VAL A 1 331 ? 3.743 -10.740 -1.345 1.00 96.25 331 VAL A N 1
ATOM 2585 C CA . VAL A 1 331 ? 4.434 -10.272 -2.553 1.00 96.25 331 VAL A CA 1
ATOM 2586 C C . VAL A 1 331 ? 5.544 -9.276 -2.206 1.00 96.25 331 VAL A C 1
ATOM 2588 O O . VAL A 1 331 ? 6.620 -9.345 -2.797 1.00 96.25 331 VAL A O 1
ATOM 2591 N N . ALA A 1 332 ? 5.336 -8.396 -1.220 1.00 96.19 332 ALA A N 1
ATOM 2592 C CA . ALA A 1 332 ? 6.389 -7.508 -0.722 1.00 96.19 332 ALA A CA 1
ATOM 2593 C C . ALA A 1 332 ? 7.564 -8.295 -0.119 1.00 96.19 332 ALA A C 1
ATOM 2595 O O . ALA A 1 332 ? 8.718 -7.978 -0.402 1.00 96.19 332 ALA A O 1
ATOM 2596 N N . SER A 1 333 ? 7.271 -9.361 0.629 1.00 95.38 333 SER A N 1
ATOM 2597 C CA . SER A 1 333 ? 8.281 -10.267 1.181 1.00 95.38 333 SER A CA 1
ATOM 2598 C C . SER A 1 333 ? 9.078 -10.992 0.105 1.00 95.38 333 SER A C 1
ATOM 2600 O O . SER A 1 333 ? 10.305 -10.982 0.142 1.00 95.38 333 SER A O 1
ATOM 2602 N N . ALA A 1 334 ? 8.412 -11.544 -0.907 1.00 96.75 334 ALA A N 1
ATOM 2603 C CA . ALA A 1 334 ? 9.096 -12.193 -2.020 1.00 96.75 334 ALA A CA 1
ATOM 2604 C C . ALA A 1 334 ? 9.948 -11.203 -2.839 1.00 96.75 334 ALA A C 1
ATOM 2606 O O . ALA A 1 334 ? 11.032 -11.550 -3.313 1.00 96.75 334 ALA A O 1
ATOM 2607 N N . ALA A 1 335 ? 9.501 -9.949 -2.973 1.00 98.00 335 ALA A N 1
ATOM 2608 C CA . ALA A 1 335 ? 10.291 -8.896 -3.604 1.00 98.00 335 ALA A CA 1
ATOM 2609 C C . ALA A 1 335 ? 11.551 -8.548 -2.794 1.00 98.00 335 ALA A C 1
ATOM 2611 O O . ALA A 1 335 ? 12.616 -8.377 -3.390 1.00 98.00 335 ALA A O 1
ATOM 2612 N N . GLU A 1 336 ? 11.451 -8.478 -1.466 1.00 97.25 336 GLU A N 1
ATOM 2613 C CA . GLU A 1 336 ? 12.595 -8.284 -0.569 1.00 97.25 336 GLU A CA 1
ATOM 2614 C C . GLU A 1 336 ? 13.563 -9.478 -0.621 1.00 97.25 336 GLU A C 1
ATOM 2616 O O . GLU A 1 336 ? 14.763 -9.284 -0.814 1.00 97.25 336 GLU A O 1
ATOM 2621 N N . GLN A 1 337 ? 13.051 -10.711 -0.533 1.00 96.75 337 GLN A N 1
ATOM 2622 C CA . GLN A 1 337 ? 13.833 -11.948 -0.637 1.00 96.75 337 GLN A CA 1
ATOM 2623 C C . GLN A 1 337 ? 14.603 -12.011 -1.961 1.00 96.75 337 GLN A C 1
ATOM 2625 O O . GLN A 1 337 ? 15.786 -12.349 -1.980 1.00 96.75 337 GLN A O 1
ATOM 2630 N N . SER A 1 338 ? 13.957 -11.647 -3.072 1.00 98.38 338 SER A N 1
ATOM 2631 C CA . SER A 1 338 ? 14.612 -11.591 -4.379 1.00 98.38 338 SER A CA 1
ATOM 2632 C C . SER A 1 338 ? 15.790 -10.614 -4.394 1.00 98.38 338 SER A C 1
ATOM 2634 O O . SER A 1 338 ? 16.858 -10.947 -4.910 1.00 98.38 338 SER A O 1
ATOM 2636 N N . TRP A 1 339 ? 15.619 -9.433 -3.793 1.00 98.06 339 TRP A N 1
ATOM 2637 C CA . TRP A 1 339 ? 16.679 -8.431 -3.701 1.00 98.06 339 TRP A CA 1
ATOM 2638 C C . TRP A 1 339 ? 17.850 -8.912 -2.837 1.00 98.06 339 TRP A C 1
ATOM 2640 O O . TRP A 1 339 ? 19.003 -8.758 -3.237 1.00 98.06 339 TRP A O 1
ATOM 2650 N N . GLN A 1 340 ? 17.564 -9.533 -1.691 1.00 96.31 340 GLN A N 1
ATOM 2651 C CA . GLN A 1 340 ? 18.587 -10.056 -0.781 1.00 96.31 340 GLN A CA 1
ATOM 2652 C C . GLN A 1 340 ? 19.383 -11.212 -1.401 1.00 96.31 340 GLN A C 1
ATOM 2654 O O . GLN A 1 340 ? 20.605 -11.265 -1.260 1.00 96.31 340 GLN A O 1
ATOM 2659 N N . ASN A 1 341 ? 18.706 -12.115 -2.115 1.00 95.88 341 ASN A N 1
ATOM 2660 C CA . ASN A 1 341 ? 19.328 -13.295 -2.718 1.00 95.88 341 ASN A CA 1
ATOM 2661 C C . ASN A 1 341 ? 19.972 -13.010 -4.084 1.00 95.88 341 ASN A C 1
ATOM 2663 O O . ASN A 1 341 ? 20.775 -13.810 -4.564 1.00 95.88 341 ASN A O 1
ATOM 2667 N N . GLY A 1 342 ? 19.609 -11.901 -4.736 1.00 96.19 342 GLY A N 1
ATOM 2668 C CA . GLY A 1 342 ? 20.049 -11.578 -6.095 1.00 96.19 342 GLY A CA 1
ATOM 2669 C C . GLY A 1 342 ? 19.475 -12.513 -7.168 1.00 96.19 342 GLY A C 1
ATOM 2670 O O . GLY A 1 342 ? 20.050 -12.632 -8.250 1.00 96.19 342 GLY A O 1
ATOM 2671 N N . SER A 1 343 ? 18.358 -13.191 -6.887 1.00 97.06 343 SER A N 1
ATOM 2672 C CA . SER A 1 343 ? 17.725 -14.179 -7.770 1.00 97.06 343 SER A CA 1
ATOM 2673 C C . SER A 1 343 ? 16.210 -13.996 -7.832 1.00 97.06 343 SER A C 1
ATOM 2675 O O . SER A 1 343 ? 15.606 -13.390 -6.948 1.00 97.06 343 SER A O 1
ATOM 2677 N N . ALA A 1 344 ? 15.574 -14.516 -8.883 1.00 97.56 344 ALA A N 1
ATOM 2678 C CA . ALA A 1 344 ? 14.116 -14.502 -8.986 1.00 97.56 344 ALA A CA 1
ATOM 2679 C C . ALA A 1 344 ? 13.472 -15.473 -7.977 1.00 97.56 344 ALA A C 1
ATOM 2681 O O . ALA A 1 344 ? 14.058 -16.510 -7.668 1.00 97.56 344 ALA A O 1
ATOM 2682 N N . VAL A 1 345 ? 12.267 -15.144 -7.505 1.00 97.69 345 VAL A N 1
ATOM 2683 C CA . VAL A 1 345 ? 11.432 -15.973 -6.615 1.00 97.69 345 VAL A CA 1
ATOM 2684 C C . VAL A 1 345 ? 10.212 -16.477 -7.398 1.00 97.69 345 VAL A C 1
ATOM 2686 O O . VAL A 1 345 ? 9.560 -15.676 -8.074 1.00 97.69 345 VAL A O 1
ATOM 2689 N N . ASP A 1 346 ? 9.910 -17.782 -7.329 1.00 95.06 346 ASP A N 1
ATOM 2690 C CA . ASP A 1 346 ? 8.732 -18.417 -7.957 1.00 95.06 346 ASP A CA 1
ATOM 2691 C C . ASP A 1 346 ? 7.646 -18.691 -6.906 1.00 95.06 346 ASP A C 1
ATOM 2693 O O . ASP A 1 346 ? 7.757 -19.607 -6.091 1.00 95.06 346 ASP A O 1
ATOM 2697 N N . LEU A 1 347 ? 6.565 -17.915 -6.954 1.00 91.75 347 LEU A N 1
ATOM 2698 C CA . LEU A 1 347 ? 5.458 -18.008 -5.999 1.00 91.75 347 LEU A CA 1
ATOM 2699 C C . LEU A 1 347 ? 4.448 -19.117 -6.329 1.00 91.75 347 LEU A C 1
ATOM 2701 O O . LEU A 1 347 ? 3.532 -19.348 -5.541 1.00 91.75 347 LEU A O 1
ATOM 2705 N N . ARG A 1 348 ? 4.592 -19.828 -7.457 1.00 83.81 348 ARG A N 1
ATOM 2706 C CA . ARG A 1 348 ? 3.730 -20.985 -7.775 1.00 83.81 348 ARG A CA 1
ATOM 2707 C C . ARG A 1 348 ? 4.142 -22.244 -7.022 1.00 83.81 348 ARG A C 1
ATOM 2709 O O . ARG A 1 348 ? 3.299 -23.096 -6.758 1.00 83.81 348 ARG A O 1
ATOM 2716 N N . ASN A 1 349 ? 5.442 -22.379 -6.755 1.00 53.69 349 ASN A N 1
ATOM 2717 C CA . ASN A 1 349 ? 6.066 -23.626 -6.307 1.00 53.69 349 ASN A CA 1
ATOM 2718 C C . ASN A 1 349 ? 6.598 -23.563 -4.873 1.00 53.69 349 ASN A C 1
ATOM 2720 O O . ASN A 1 349 ? 6.790 -24.608 -4.253 1.00 53.69 349 ASN A O 1
ATOM 2724 N N . GLU A 1 350 ? 6.821 -22.369 -4.327 1.00 47.00 350 GLU A N 1
ATOM 2725 C CA . GLU A 1 350 ? 7.207 -22.222 -2.931 1.00 47.00 350 GLU A CA 1
ATOM 2726 C C . GLU A 1 350 ? 5.953 -22.149 -2.054 1.00 47.00 350 GLU A C 1
ATOM 2728 O O . GLU A 1 350 ? 5.211 -21.164 -2.057 1.00 47.00 350 GLU A O 1
ATOM 2733 N N . ALA A 1 351 ? 5.734 -23.190 -1.243 1.00 40.44 351 ALA A N 1
ATOM 2734 C CA . ALA A 1 351 ? 5.078 -23.004 0.042 1.00 40.44 351 ALA A CA 1
ATOM 2735 C C . ALA A 1 351 ? 6.005 -22.095 0.855 1.00 40.44 351 ALA A C 1
ATOM 2737 O O . ALA A 1 351 ? 6.888 -22.581 1.555 1.00 40.44 351 ALA A O 1
ATOM 2738 N N . VAL A 1 352 ? 5.888 -20.780 0.652 1.00 46.69 352 VAL A N 1
ATOM 2739 C CA . VAL A 1 352 ? 6.668 -19.789 1.392 1.00 46.69 352 VAL A CA 1
ATOM 2740 C C . VAL A 1 352 ? 6.414 -20.086 2.862 1.00 46.69 352 VAL A C 1
ATOM 2742 O O . VAL A 1 352 ? 5.272 -20.016 3.317 1.00 46.69 352 VAL A O 1
ATOM 2745 N N . ASP A 1 353 ? 7.451 -20.503 3.581 1.00 40.91 353 ASP A N 1
ATOM 2746 C CA . ASP A 1 353 ? 7.397 -20.687 5.023 1.00 40.91 353 ASP A CA 1
ATOM 2747 C C . ASP A 1 353 ? 7.235 -19.282 5.613 1.00 40.91 353 ASP A C 1
ATOM 2749 O O . ASP A 1 353 ? 8.194 -18.530 5.764 1.00 40.91 353 ASP A O 1
ATOM 2753 N N . VAL A 1 354 ? 5.982 -18.857 5.810 1.00 46.84 354 VAL A N 1
ATOM 2754 C CA . VAL A 1 354 ? 5.627 -17.468 6.160 1.00 46.84 354 VAL A CA 1
ATOM 2755 C C . VAL A 1 354 ? 5.907 -17.153 7.632 1.00 46.84 354 VAL A C 1
ATOM 2757 O O . VAL A 1 354 ? 5.293 -16.269 8.230 1.00 46.84 354 VAL A O 1
ATOM 2760 N N . THR A 1 355 ? 6.823 -17.897 8.238 1.00 38.81 355 THR A N 1
ATOM 2761 C CA . THR A 1 355 ? 7.175 -17.795 9.640 1.00 38.81 355 THR A CA 1
ATOM 2762 C C . THR A 1 355 ? 8.529 -17.099 9.729 1.00 38.81 355 THR A C 1
ATOM 2764 O O . THR A 1 355 ? 9.564 -17.706 9.491 1.00 38.81 355 THR A O 1
ATOM 2767 N N . VAL A 1 356 ? 8.499 -15.819 10.122 1.00 40.81 356 VAL A N 1
ATOM 2768 C CA . VAL A 1 356 ? 9.639 -14.914 10.393 1.00 40.81 356 VAL A CA 1
ATOM 2769 C C . VAL A 1 356 ? 10.139 -14.096 9.191 1.00 40.81 356 VAL A C 1
ATOM 2771 O O . VAL A 1 356 ? 11.020 -14.507 8.447 1.00 40.81 356 VAL A O 1
ATOM 2774 N N . ILE A 1 357 ? 9.685 -12.839 9.103 1.00 48.59 357 ILE A N 1
ATOM 2775 C CA . ILE A 1 357 ? 10.327 -11.791 8.287 1.00 48.59 357 ILE A CA 1
ATOM 2776 C C . ILE A 1 357 ? 10.923 -10.727 9.216 1.00 48.59 357 ILE A C 1
ATOM 2778 O O . ILE A 1 357 ? 10.407 -9.627 9.405 1.00 48.59 357 ILE A O 1
ATOM 2782 N N . LYS A 1 358 ? 12.017 -11.127 9.855 1.00 36.88 358 LYS A N 1
ATOM 2783 C CA . LYS A 1 358 ? 13.215 -10.321 10.108 1.00 36.88 358 LYS A CA 1
ATOM 2784 C C . LYS A 1 358 ? 14.210 -11.273 10.746 1.00 36.88 358 LYS A C 1
ATOM 2786 O O . LYS A 1 358 ? 14.173 -11.511 11.951 1.00 36.88 358 LYS A O 1
ATOM 2791 N N . THR A 1 359 ? 15.093 -11.853 9.943 1.00 33.31 359 THR A N 1
ATOM 2792 C CA . THR A 1 359 ? 16.313 -12.419 10.505 1.00 33.31 359 THR A CA 1
ATOM 2793 C C . THR A 1 359 ? 17.103 -11.233 11.048 1.00 33.31 359 THR A C 1
ATOM 2795 O O . THR A 1 359 ? 17.616 -10.413 10.286 1.00 33.31 359 THR A O 1
ATOM 2798 N N . GLU A 1 360 ? 17.147 -11.084 12.370 1.00 33.47 360 GLU A N 1
ATOM 2799 C CA . GLU A 1 360 ? 18.190 -10.289 13.005 1.00 33.47 360 GLU A CA 1
ATOM 2800 C C . GLU A 1 360 ? 19.524 -10.932 12.613 1.00 33.47 360 GLU A C 1
ATOM 2802 O O . GLU A 1 360 ? 19.931 -11.950 13.167 1.00 33.47 360 GLU A O 1
ATOM 2807 N N . ILE A 1 361 ? 20.172 -10.394 11.580 1.00 33.59 361 ILE A N 1
ATOM 2808 C CA . ILE A 1 361 ? 21.545 -10.767 11.260 1.00 33.59 361 ILE A CA 1
ATOM 2809 C C . ILE A 1 361 ? 22.419 -10.097 12.321 1.00 33.59 361 ILE A C 1
ATOM 2811 O O . ILE A 1 361 ? 22.588 -8.871 12.281 1.00 33.59 361 ILE A O 1
ATOM 2815 N N . LEU A 1 362 ? 22.893 -10.931 13.255 1.00 29.80 362 LEU A N 1
ATOM 2816 C CA . LEU A 1 362 ? 23.959 -10.680 14.234 1.00 29.80 362 LEU A CA 1
ATOM 2817 C C . LEU A 1 362 ? 25.141 -9.891 13.654 1.00 29.80 362 LEU A C 1
ATOM 2819 O O . LEU A 1 362 ? 25.484 -10.097 12.464 1.00 29.80 362 LEU A O 1
#

Sequence (362 aa):
MGRKKKTLHDYAAEFTDLAVKRHLIEHKESGETSVVETLYCKSCELPMRVRRDRILEHLASGRHYRNRRLIKSHGGRTPLLLVSGVVICSPPEAASDIVLDALRAGKGVLCDQLLSLDRQTAEACFDEADRCGKPLVCGFYKRFDPAVQFLYNKVHDNRALGQIHRISVVSRMFPAAALSCIKKSGGIFYSAAVHDIDLISWLLGESAPDTIFSLGHAFCAEVASLKDADTVTISMKFASGAIVSLDISQHCTKSCDQRLEVHGSRGTLRVDNQNPLGITEHGTSVSLFSQTHADRYQEAYRRLFQHFLRTVKGKESPVVTKEQFLWAIQVASAAEQSWQNGSAVDLRNEAVDVTVIKTEIL

Secondary structure (DSSP, 8-state):
-PPPPPPHHHHHHH-TTEEEEEEEEE-TTT--EEEEEEEEETTT--EE---SS-HHHHHHT------HHHHTTTTT--------EEEE-S-HHHHHHHHHHHHHTT-EEEESS-S-SSHHHHHHHHHHHHHHT--EEE--GGGG-HHHHHHHHHHHSTTSS-SEEEEEEEEE-SSPPPHHHHHHHTSHIIIIIHHHHHHHHHHHT-SS-SEEEEEEE--SHHHHTTT--SEEEEEEE-TTS-EEEEEEES--SS--EEEEEEEETTEEEEEPPP-TT-PPP-SS---SSPPPHHHHHHHHHHHHHHHHHHHHTTSS--SS-HHHHHHHHHHHHHHHHHHHHTS-EETTT-----S-S-----

Nearest PDB structures (foldseek):
  3ezy-assembly1_C  TM=8.780E-01  e=1.435E-24  Thermotoga maritima
  3ezy-assembly1_B  TM=8.737E-01  e=2.389E-24  Thermotoga maritima
  4hkt-assembly1_D  TM=8.727E-01  e=3.171E-24  Sinorhizobium meliloti 1021
  6nor-assembly1_A  TM=8.303E-01  e=1.879E-19  Micromonospora echinospora
  4mkx-assembly1_A  TM=8.558E-01  e=7.055E-18  Lacticaseibacillus casei BL23

Radius of gyration: 22.64 Å; Cα contacts (8 Å, |Δi|>4): 628; chains: 1; bounding box: 55×54×64 Å

pLDDT: mean 79.65, std 19.87, range [29.8, 98.75]

Foldseek 3Di:
DDDDDDDLVSVCVVDVQKDWDWDWDQDPVPRDTDIDIFIARNLQRDTDDDDPDDPLVCLQPPPQPDPVVVCVVDPHDDPRPNAQADEAADALVCQLVVLLSCLVSLHAYEYLAQVHLFLVSLLVSQVSCVVSVHAYAYNLLCCLDPLLVVLLCQLPVVPNFAQWAEKEKEWEAPQFDDLVRQLRNLHCLRGPVLSVLLSVCSSNVHLAFQKKAKAFADPDVSCVVSVHGQWMWMWGAHPSNHIYIYTYGNPDDFATWIKMWIHGPNDIDIDGGDDVVPDDDDDPDGPPDHYGPCNRSVSSVSSSVVVSVCCSVVNDHHPQDSRSSSSSSVNSLQNVVNHVVVHMDGPVPDPPPSPDDDDPPD

InterPro domains:
  IPR004104 Gfo/Idh/MocA-like oxidoreductase, C-terminal [PF02894] (183-347)
  IPR036291 NAD(P)-binding domain superfamily [SSF51735] (84-169)